Protein AF-A0A2E7RIX3-F1 (afdb_monomer)

Structure (mmCIF, N/CA/C/O backbone):
data_AF-A0A2E7RIX3-F1
#
_entry.id   AF-A0A2E7RIX3-F1
#
loop_
_atom_site.group_PDB
_atom_site.id
_atom_site.type_symbol
_atom_site.label_atom_id
_atom_site.label_alt_id
_atom_site.label_comp_id
_atom_site.label_asym_id
_atom_site.label_entity_id
_atom_site.label_seq_id
_atom_site.pdbx_PDB_ins_code
_atom_site.Cartn_x
_atom_site.Cartn_y
_atom_site.Cartn_z
_atom_site.occupancy
_atom_site.B_iso_or_equiv
_atom_site.auth_seq_id
_atom_site.auth_comp_id
_atom_site.auth_asym_id
_atom_site.auth_atom_id
_atom_site.pdbx_PDB_model_num
ATOM 1 N N . ARG A 1 1 ? -13.024 19.257 30.600 1.00 36.69 1 ARG A N 1
ATOM 2 C CA . ARG A 1 1 ? -12.083 19.620 29.512 1.00 36.69 1 ARG A CA 1
ATOM 3 C C . ARG A 1 1 ? -11.165 18.428 29.279 1.00 36.69 1 ARG A C 1
ATOM 5 O O . ARG A 1 1 ? -10.179 18.314 29.986 1.00 36.69 1 ARG A O 1
ATOM 12 N N . ALA A 1 2 ? -11.543 17.516 28.388 1.00 40.50 2 ALA A N 1
ATOM 13 C CA . ALA A 1 2 ? -10.702 16.403 27.944 1.00 40.50 2 ALA A CA 1
ATOM 14 C C . ALA A 1 2 ? -11.318 15.820 26.663 1.00 40.50 2 ALA A C 1
ATOM 16 O O . ALA A 1 2 ? -12.012 14.814 26.702 1.00 40.50 2 ALA A O 1
ATOM 17 N N . THR A 1 3 ? -11.132 16.517 25.547 1.00 52.06 3 THR A N 1
ATOM 18 C CA . THR A 1 3 ? -11.417 16.019 24.196 1.00 52.06 3 THR A CA 1
ATOM 19 C C . THR A 1 3 ? -10.392 16.673 23.282 1.00 52.06 3 THR A C 1
ATOM 21 O O . THR A 1 3 ? -10.585 17.825 22.916 1.00 52.06 3 THR A O 1
ATOM 24 N N . ASP A 1 4 ? -9.265 16.004 23.050 1.00 40.88 4 ASP A N 1
ATOM 25 C CA . ASP A 1 4 ? -8.414 16.186 21.860 1.00 40.88 4 ASP A CA 1
ATOM 26 C C . ASP A 1 4 ? -7.140 15.346 22.012 1.00 40.88 4 ASP A C 1
ATOM 28 O O . ASP A 1 4 ? -6.139 15.804 22.561 1.00 40.88 4 ASP A O 1
ATOM 32 N N . SER A 1 5 ? -7.176 14.081 21.580 1.00 40.62 5 SER A N 1
ATOM 33 C CA . SER A 1 5 ? -5.952 13.304 21.294 1.00 40.62 5 SER A CA 1
ATOM 34 C C . SER A 1 5 ? -6.228 11.974 20.589 1.00 40.62 5 SER A C 1
ATOM 36 O O . SER A 1 5 ? -5.705 10.936 20.975 1.00 40.62 5 SER A O 1
ATOM 38 N N . THR A 1 6 ? -7.046 11.969 19.535 1.00 44.59 6 THR A N 1
ATOM 39 C CA . THR A 1 6 ? -7.161 10.785 18.654 1.00 44.59 6 THR A CA 1
ATOM 40 C C . THR A 1 6 ? -7.052 11.102 17.162 1.00 44.59 6 THR A C 1
ATOM 42 O O . THR A 1 6 ? -7.210 10.212 16.338 1.00 44.59 6 THR A O 1
ATOM 45 N N . ARG A 1 7 ? -6.705 12.337 16.777 1.00 41.75 7 ARG A N 1
ATOM 46 C CA . ARG A 1 7 ? -6.741 12.787 15.374 1.00 41.75 7 ARG A CA 1
ATOM 47 C C . ARG A 1 7 ? -5.359 13.049 14.756 1.00 41.75 7 ARG A C 1
ATOM 49 O O . ARG A 1 7 ? -5.153 14.102 14.174 1.00 41.75 7 ARG A O 1
ATOM 56 N N . SER A 1 8 ? -4.399 12.135 14.922 1.00 41.16 8 SER A N 1
ATOM 57 C CA . SER A 1 8 ? -3.036 12.331 14.374 1.00 41.16 8 SER A CA 1
ATOM 58 C C . SER A 1 8 ? -2.376 11.075 13.778 1.00 41.16 8 SER A C 1
ATOM 60 O O . SER A 1 8 ? -1.229 11.124 13.354 1.00 41.16 8 SER A O 1
ATOM 62 N N . ALA A 1 9 ? -3.062 9.926 13.736 1.00 44.31 9 ALA A N 1
ATOM 63 C CA . ALA A 1 9 ? -2.460 8.673 13.252 1.00 44.31 9 ALA A CA 1
ATOM 64 C C . ALA A 1 9 ? -2.877 8.264 11.825 1.00 44.31 9 ALA A C 1
ATOM 66 O O . ALA A 1 9 ? -2.259 7.357 11.265 1.00 44.31 9 ALA A O 1
ATOM 67 N N . ASP A 1 10 ? -3.883 8.917 11.234 1.00 44.41 10 ASP A N 1
ATOM 68 C CA . ASP A 1 10 ? -4.381 8.575 9.890 1.00 44.41 10 ASP A CA 1
ATOM 69 C C . ASP A 1 10 ? -3.715 9.373 8.761 1.00 44.41 10 ASP A C 1
ATOM 71 O O . ASP A 1 10 ? -3.563 8.853 7.657 1.00 44.41 10 ASP A O 1
ATOM 75 N N . ASP A 1 11 ? -3.192 10.571 9.035 1.00 44.94 11 ASP A N 1
ATOM 76 C CA . ASP A 1 11 ? -2.588 11.416 7.991 1.00 44.94 11 ASP A CA 1
ATOM 77 C C . ASP A 1 11 ? -1.213 10.908 7.511 1.00 44.94 11 ASP A C 1
ATOM 79 O O . ASP A 1 11 ? -0.750 11.274 6.435 1.00 44.94 11 ASP A O 1
ATOM 83 N N . SER A 1 12 ? -0.551 10.022 8.265 1.00 47.50 12 SER A N 1
ATOM 84 C CA . SER A 1 12 ? 0.775 9.495 7.897 1.00 47.50 12 SER A CA 1
ATOM 85 C C . SER A 1 12 ? 0.733 8.229 7.034 1.00 47.50 12 SER A C 1
ATOM 87 O O . SER A 1 12 ? 1.760 7.842 6.481 1.00 47.50 12 SER A O 1
ATOM 89 N N . ARG A 1 13 ? -0.420 7.553 6.922 1.00 48.97 13 ARG A N 1
ATOM 90 C CA . ARG A 1 13 ? -0.533 6.256 6.221 1.00 48.97 13 ARG A CA 1
ATOM 91 C C . ARG A 1 13 ? -0.992 6.386 4.776 1.00 48.97 13 ARG A C 1
ATOM 93 O O . ARG A 1 13 ? -0.444 5.704 3.921 1.00 48.97 13 ARG A O 1
ATOM 100 N N . GLY A 1 14 ? -1.856 7.360 4.484 1.00 50.59 14 GLY A N 1
ATOM 101 C CA . GLY A 1 14 ? -2.157 7.750 3.103 1.00 50.59 14 GLY A CA 1
ATOM 102 C C . GLY A 1 14 ? -0.924 8.237 2.325 1.00 50.59 14 GLY A C 1
ATOM 103 O O . GLY A 1 14 ? -0.926 8.157 1.104 1.00 50.59 14 GLY A O 1
ATOM 104 N N . SER A 1 15 ? 0.137 8.671 3.025 1.00 59.09 15 SER A N 1
ATOM 105 C CA . SER A 1 15 ? 1.376 9.217 2.446 1.00 59.09 15 SER A CA 1
ATOM 106 C C . SER A 1 15 ? 2.227 8.169 1.722 1.00 59.09 15 SER A C 1
ATOM 108 O O . SER A 1 15 ? 2.760 8.443 0.651 1.00 59.09 15 SER A O 1
ATOM 110 N N . THR A 1 16 ? 2.341 6.947 2.251 1.00 67.12 16 THR A N 1
ATOM 111 C CA . THR A 1 16 ? 3.341 5.976 1.765 1.00 67.12 16 THR A CA 1
ATOM 112 C C . THR A 1 16 ? 2.942 5.310 0.450 1.00 67.12 16 THR A C 1
ATOM 114 O O . THR A 1 16 ? 3.789 5.124 -0.421 1.00 67.12 16 THR A O 1
ATOM 117 N N . ALA A 1 17 ? 1.656 4.999 0.255 1.00 67.94 17 ALA A N 1
ATOM 118 C CA . ALA A 1 17 ? 1.151 4.473 -1.015 1.00 67.94 17 ALA A CA 1
ATOM 119 C C . ALA A 1 17 ? 1.184 5.542 -2.123 1.00 67.94 17 ALA A C 1
ATOM 121 O O . ALA A 1 17 ? 1.551 5.250 -3.265 1.00 67.94 17 ALA A O 1
ATOM 122 N N . THR A 1 18 ? 0.869 6.799 -1.790 1.00 76.19 18 THR A N 1
ATOM 123 C CA . THR A 1 18 ? 0.994 7.919 -2.733 1.00 76.19 18 THR A CA 1
ATOM 124 C C . THR A 1 18 ? 2.448 8.229 -3.078 1.00 76.19 18 THR A C 1
ATOM 126 O O . THR A 1 18 ? 2.751 8.468 -4.244 1.00 76.19 18 THR A O 1
ATOM 129 N N . GLU A 1 19 ? 3.365 8.162 -2.109 1.00 78.19 19 GLU A N 1
ATOM 130 C CA . GLU A 1 19 ? 4.806 8.322 -2.338 1.00 78.19 19 GLU A CA 1
ATOM 131 C C . GLU A 1 19 ? 5.365 7.197 -3.213 1.00 78.19 19 GLU A C 1
ATOM 133 O O . GLU A 1 19 ? 6.103 7.463 -4.160 1.00 78.19 19 GLU A O 1
ATOM 138 N N . ALA A 1 20 ? 4.971 5.946 -2.957 1.00 75.81 20 ALA A N 1
ATOM 139 C CA . ALA A 1 20 ? 5.383 4.803 -3.764 1.00 75.81 20 ALA A CA 1
ATOM 140 C C . ALA A 1 20 ? 4.884 4.908 -5.215 1.00 75.81 20 ALA A C 1
ATOM 142 O O . ALA A 1 20 ? 5.640 4.641 -6.152 1.00 75.81 20 ALA A O 1
ATOM 143 N N . THR A 1 21 ? 3.648 5.377 -5.405 1.00 77.69 21 THR A N 1
ATOM 144 C CA . THR A 1 21 ? 3.077 5.641 -6.733 1.00 77.69 21 THR A CA 1
ATOM 145 C C . THR A 1 21 ? 3.829 6.766 -7.450 1.00 77.69 21 THR A C 1
ATOM 147 O O . THR A 1 21 ? 4.158 6.637 -8.629 1.00 77.69 21 THR A O 1
ATOM 150 N N . LEU A 1 22 ? 4.156 7.849 -6.737 1.00 85.69 22 LEU A N 1
ATOM 151 C CA . LEU A 1 22 ? 4.924 8.969 -7.283 1.00 85.69 22 LEU A CA 1
ATOM 152 C C . LEU A 1 22 ? 6.327 8.525 -7.726 1.00 85.69 22 LEU A C 1
ATOM 154 O O . LEU A 1 22 ? 6.760 8.844 -8.835 1.00 85.69 22 LEU A O 1
ATOM 158 N N . LEU A 1 23 ? 7.022 7.739 -6.904 1.00 80.81 23 LEU A N 1
ATOM 159 C CA . LEU A 1 23 ? 8.331 7.182 -7.250 1.00 80.81 23 LEU A CA 1
ATOM 160 C C . LEU A 1 23 ? 8.244 6.250 -8.467 1.00 80.81 23 LEU A C 1
ATOM 162 O O . LEU A 1 23 ? 9.063 6.360 -9.379 1.00 80.81 23 LEU A O 1
ATOM 166 N N . ALA A 1 24 ? 7.220 5.394 -8.549 1.00 78.06 24 ALA A N 1
ATOM 167 C CA . ALA A 1 24 ? 6.998 4.545 -9.720 1.00 78.06 24 ALA A CA 1
ATOM 168 C C . ALA A 1 24 ? 6.801 5.371 -11.006 1.00 78.06 24 ALA A C 1
ATOM 170 O O . ALA A 1 24 ? 7.384 5.046 -12.043 1.00 78.06 24 ALA A O 1
ATOM 171 N N . THR A 1 25 ? 6.047 6.477 -10.944 1.00 83.94 25 THR A N 1
ATOM 172 C CA . THR A 1 25 ? 5.903 7.387 -12.094 1.00 83.94 25 THR A CA 1
ATOM 173 C C . THR A 1 25 ? 7.221 8.050 -12.489 1.00 83.94 25 THR A C 1
ATOM 175 O O . THR A 1 25 ? 7.544 8.081 -13.673 1.00 83.94 25 THR A O 1
ATOM 178 N N . GLN A 1 26 ? 8.041 8.478 -11.525 1.00 85.31 26 GLN A N 1
ATOM 179 C CA . GLN A 1 26 ? 9.358 9.060 -11.809 1.00 85.31 26 GLN A CA 1
ATOM 180 C C . GLN A 1 26 ? 10.298 8.066 -12.503 1.00 85.31 26 GLN A C 1
ATOM 182 O O . GLN A 1 26 ? 10.979 8.435 -13.461 1.00 85.31 26 GLN A O 1
ATOM 187 N N . HIS A 1 27 ? 10.308 6.802 -12.070 1.00 80.88 27 HIS A N 1
ATOM 188 C CA . HIS A 1 27 ? 11.097 5.749 -12.714 1.00 80.88 27 HIS A CA 1
ATOM 189 C C . HIS A 1 27 ? 10.619 5.459 -14.149 1.00 80.88 27 HIS A C 1
ATOM 191 O O . HIS A 1 27 ? 11.440 5.267 -15.049 1.00 80.88 27 HIS A O 1
ATOM 197 N N . ARG A 1 28 ? 9.303 5.491 -14.407 1.00 79.38 28 ARG A N 1
ATOM 198 C CA . ARG A 1 28 ? 8.754 5.359 -15.770 1.00 79.38 28 ARG A CA 1
ATOM 199 C C . ARG A 1 28 ? 9.134 6.537 -16.666 1.00 79.38 28 ARG A C 1
ATOM 201 O O . ARG A 1 28 ? 9.553 6.316 -17.800 1.00 79.38 28 ARG A O 1
ATOM 208 N N . ASP A 1 29 ? 9.054 7.762 -16.157 1.00 86.06 29 ASP A N 1
ATOM 209 C CA . ASP A 1 29 ? 9.453 8.963 -16.899 1.00 86.06 29 ASP A CA 1
ATOM 210 C C . ASP A 1 29 ? 10.957 8.959 -17.211 1.00 86.06 29 ASP A C 1
ATOM 212 O O . ASP A 1 29 ? 11.381 9.347 -18.303 1.00 86.06 29 ASP A O 1
ATOM 216 N N . ALA A 1 30 ? 11.781 8.485 -16.272 1.00 81.69 30 ALA A N 1
ATOM 217 C CA . ALA A 1 30 ? 13.208 8.284 -16.497 1.00 81.69 30 ALA A CA 1
ATOM 218 C C . ALA A 1 30 ? 13.457 7.243 -17.601 1.00 81.69 30 ALA A C 1
ATOM 220 O O . ALA A 1 30 ? 14.225 7.507 -18.528 1.00 81.69 30 ALA A O 1
ATOM 221 N N . ALA A 1 31 ? 12.764 6.101 -17.564 1.00 80.56 31 ALA A N 1
ATOM 222 C CA . ALA A 1 31 ? 12.859 5.079 -18.603 1.00 80.56 31 ALA A CA 1
ATOM 223 C C . ALA A 1 31 ? 12.411 5.597 -19.985 1.00 80.56 31 ALA A C 1
ATOM 225 O O . ALA A 1 31 ? 13.058 5.288 -20.988 1.00 80.56 31 ALA A O 1
ATOM 226 N N . ALA A 1 32 ? 11.368 6.432 -20.047 1.00 85.81 32 ALA A N 1
ATOM 227 C CA . ALA A 1 32 ? 10.902 7.058 -21.285 1.00 85.81 32 ALA A CA 1
ATOM 228 C C . ALA A 1 32 ? 11.966 7.985 -21.900 1.00 85.81 32 ALA A C 1
ATOM 230 O O . ALA A 1 32 ? 12.274 7.871 -23.086 1.00 85.81 32 ALA A O 1
ATOM 231 N N . LYS A 1 33 ? 12.620 8.823 -21.085 1.00 87.38 33 LYS A N 1
ATOM 232 C CA . LYS A 1 33 ? 13.744 9.667 -21.538 1.00 87.38 33 LYS A CA 1
ATOM 233 C C . LYS A 1 33 ? 14.922 8.841 -22.053 1.00 87.38 33 LYS A C 1
ATOM 235 O O . LYS A 1 33 ? 15.585 9.226 -23.016 1.00 87.38 33 LYS A O 1
ATOM 240 N N . VAL A 1 34 ? 15.196 7.694 -21.428 1.00 85.81 34 VAL A N 1
ATOM 241 C CA . VAL A 1 34 ? 16.235 6.779 -21.917 1.00 85.81 34 VAL A CA 1
ATOM 242 C C . VAL A 1 34 ? 15.829 6.153 -23.257 1.00 85.81 34 VAL A C 1
ATOM 244 O O . VAL A 1 34 ? 16.678 6.036 -24.139 1.00 85.81 34 VAL A O 1
ATOM 247 N N . ALA A 1 35 ? 14.553 5.815 -23.459 1.00 84.06 35 ALA A N 1
ATOM 248 C CA . ALA A 1 35 ? 14.048 5.306 -24.737 1.00 84.06 35 ALA A CA 1
ATOM 249 C C . ALA A 1 35 ? 14.171 6.340 -25.874 1.00 84.06 35 ALA A C 1
ATOM 251 O O . ALA A 1 35 ? 14.632 6.000 -26.967 1.00 84.06 35 ALA A O 1
ATOM 252 N N . GLU A 1 36 ? 13.858 7.612 -25.610 1.00 89.69 36 GLU A N 1
ATOM 253 C CA . GLU A 1 36 ? 14.103 8.709 -26.560 1.00 89.69 36 GLU A CA 1
ATOM 254 C C . GLU A 1 36 ? 15.593 8.822 -26.909 1.00 89.69 36 GLU A C 1
ATOM 256 O O . GLU A 1 36 ? 15.967 8.929 -28.078 1.00 89.69 36 GLU A O 1
ATOM 261 N N . ARG A 1 37 ? 16.474 8.726 -25.903 1.00 90.44 37 ARG A N 1
ATOM 262 C CA . ARG A 1 37 ? 17.924 8.789 -26.116 1.00 90.44 37 ARG A CA 1
ATOM 263 C C . ARG A 1 37 ? 18.459 7.603 -26.920 1.00 90.44 37 ARG A C 1
ATOM 265 O O . ARG A 1 37 ? 19.380 7.791 -27.710 1.00 90.44 37 ARG A O 1
ATOM 272 N N . ILE A 1 38 ? 17.900 6.409 -26.727 1.00 88.06 38 ILE A N 1
ATOM 273 C CA . ILE A 1 38 ? 18.228 5.218 -27.520 1.00 88.06 38 ILE A CA 1
ATOM 274 C C . ILE A 1 38 ? 17.818 5.420 -28.979 1.00 88.06 38 ILE A C 1
ATOM 276 O O . ILE A 1 38 ? 18.619 5.134 -29.861 1.00 88.06 38 ILE A O 1
ATOM 280 N N . THR A 1 39 ? 16.624 5.963 -29.222 1.00 90.25 39 THR A N 1
ATOM 281 C CA . THR A 1 39 ? 16.141 6.264 -30.580 1.00 90.25 39 THR A CA 1
ATOM 282 C C . THR A 1 39 ? 17.082 7.247 -31.277 1.00 90.25 39 THR A C 1
ATOM 284 O O . THR A 1 39 ? 17.559 6.980 -32.372 1.00 90.25 39 THR A O 1
ATOM 287 N N . TRP A 1 40 ? 17.482 8.316 -30.582 1.00 93.50 40 TRP A N 1
ATOM 288 C CA . TRP A 1 40 ? 18.472 9.258 -31.107 1.00 93.50 40 TRP A CA 1
ATOM 289 C C . TRP A 1 40 ? 19.829 8.602 -31.414 1.00 93.50 40 TRP A C 1
ATOM 291 O O . TRP A 1 40 ? 20.485 8.964 -32.388 1.00 93.50 40 TRP A O 1
ATOM 301 N N . LEU A 1 41 ? 20.289 7.656 -30.585 1.00 89.56 41 LEU A N 1
ATOM 302 C CA . LEU A 1 41 ? 21.532 6.924 -30.852 1.00 89.56 41 LEU A CA 1
ATOM 303 C C . LEU A 1 41 ? 21.416 6.034 -32.091 1.00 89.56 41 LEU A C 1
ATOM 305 O O . LEU A 1 41 ? 22.397 5.922 -32.825 1.00 89.56 41 LEU A O 1
ATOM 309 N N . ASP A 1 42 ? 20.248 5.441 -32.329 1.00 89.88 42 ASP A N 1
ATOM 310 C CA . ASP A 1 42 ? 19.982 4.655 -33.534 1.00 89.88 42 ASP A CA 1
ATOM 311 C C . ASP A 1 42 ? 20.048 5.522 -34.792 1.00 89.88 42 ASP A C 1
ATOM 313 O O . ASP A 1 42 ? 20.788 5.170 -35.712 1.00 89.88 42 ASP A O 1
ATOM 317 N N . ASP A 1 43 ? 19.450 6.716 -34.769 1.00 93.38 43 ASP A N 1
ATOM 318 C CA . ASP A 1 43 ? 19.556 7.685 -35.869 1.00 93.38 43 ASP A CA 1
ATOM 319 C C . ASP A 1 43 ? 21.023 8.077 -36.146 1.00 93.38 43 ASP A C 1
ATOM 321 O O . ASP A 1 43 ? 21.455 8.232 -37.291 1.00 93.38 43 ASP A O 1
ATOM 325 N N . GLN A 1 44 ? 21.839 8.234 -35.093 1.00 91.19 44 GLN A N 1
ATOM 326 C CA . GLN A 1 44 ? 23.267 8.544 -35.244 1.00 91.19 44 GLN A CA 1
ATOM 327 C C . GLN A 1 44 ? 24.071 7.381 -35.837 1.00 91.19 44 GLN A C 1
ATOM 329 O O . GLN A 1 44 ? 25.024 7.623 -36.585 1.00 91.19 44 GLN A O 1
ATOM 334 N N . VAL A 1 45 ? 23.736 6.136 -35.486 1.00 91.94 45 VAL A N 1
ATOM 335 C CA . VAL A 1 45 ? 24.370 4.942 -36.064 1.00 91.94 45 VAL A CA 1
ATOM 336 C C . VAL A 1 45 ? 23.990 4.809 -37.534 1.00 91.94 45 VAL A C 1
ATOM 338 O O . VAL A 1 45 ? 24.885 4.589 -38.349 1.00 91.94 45 VAL A O 1
ATOM 341 N N . GLU A 1 46 ? 22.718 5.013 -37.878 1.00 92.69 46 GLU A N 1
ATOM 342 C CA . GLU A 1 46 ? 22.231 5.015 -39.261 1.00 92.69 46 GLU A CA 1
ATOM 343 C C . GLU A 1 46 ? 22.955 6.076 -40.095 1.00 92.69 46 GLU A C 1
ATOM 345 O O . GLU A 1 46 ? 23.571 5.747 -41.106 1.00 92.69 46 GLU A O 1
ATOM 350 N N . THR A 1 47 ? 23.045 7.310 -39.586 1.00 93.25 47 THR A N 1
ATOM 351 C CA . THR A 1 47 ? 23.807 8.386 -40.240 1.00 93.25 47 THR A CA 1
ATOM 352 C C . THR A 1 47 ? 25.266 7.972 -40.479 1.00 93.25 47 THR A C 1
ATOM 354 O O . THR A 1 47 ? 25.821 8.192 -41.552 1.00 93.25 47 THR A O 1
ATOM 357 N N . CYS A 1 48 ? 25.933 7.363 -39.489 1.00 91.00 48 CYS A N 1
ATOM 358 C CA . CYS A 1 48 ? 27.315 6.901 -39.665 1.00 91.00 48 CYS A CA 1
ATOM 359 C C . CYS A 1 48 ? 27.424 5.796 -40.729 1.00 91.00 48 CYS A C 1
ATOM 361 O O . CYS A 1 48 ? 28.395 5.791 -41.483 1.00 91.00 48 CYS A O 1
ATOM 363 N N . GLN A 1 49 ? 26.445 4.892 -40.798 1.00 93.56 49 GLN A N 1
ATOM 364 C CA . GLN A 1 49 ? 26.393 3.808 -41.777 1.00 93.56 49 GLN A CA 1
ATOM 365 C C . GLN A 1 49 ? 26.197 4.335 -43.206 1.00 93.56 49 GLN A C 1
ATOM 367 O O . GLN A 1 49 ? 26.839 3.835 -44.132 1.00 93.56 49 GLN A O 1
ATOM 372 N N . GLU A 1 50 ? 25.378 5.371 -43.391 1.00 94.75 50 GLU A N 1
ATOM 373 C CA . GLU A 1 50 ? 25.226 6.061 -44.678 1.00 94.75 50 GLU A CA 1
ATOM 374 C C . GLU A 1 50 ? 26.565 6.641 -45.157 1.00 94.75 50 GLU A C 1
ATOM 376 O O . GLU A 1 50 ? 26.961 6.432 -46.304 1.00 94.75 50 GLU A O 1
ATOM 381 N N . TRP A 1 51 ? 27.318 7.298 -44.266 1.00 94.25 51 TRP A N 1
ATOM 382 C CA . TRP A 1 51 ? 28.645 7.833 -44.596 1.00 94.25 51 TRP A CA 1
ATOM 383 C C . TRP A 1 51 ? 29.675 6.747 -44.911 1.00 94.25 51 TRP A C 1
ATOM 385 O O . TRP A 1 51 ? 30.495 6.936 -45.810 1.00 94.25 51 TRP A O 1
ATOM 395 N N . VAL A 1 52 ? 29.648 5.622 -44.189 1.00 93.88 52 VAL A N 1
ATOM 396 C CA . VAL A 1 52 ? 30.503 4.463 -44.497 1.00 93.88 52 VAL A CA 1
ATOM 397 C C . VAL A 1 52 ? 30.195 3.956 -45.902 1.00 93.88 52 VAL A C 1
ATOM 399 O O . VAL A 1 52 ? 31.112 3.846 -46.711 1.00 93.88 52 VAL A O 1
ATOM 402 N N . THR A 1 53 ? 28.915 3.747 -46.213 1.00 93.81 53 THR A N 1
ATOM 403 C CA . THR A 1 53 ? 28.458 3.256 -47.523 1.00 93.81 53 THR A CA 1
ATOM 404 C C . THR A 1 53 ? 28.894 4.201 -48.645 1.00 93.81 53 THR A C 1
ATOM 406 O O . THR A 1 53 ? 29.507 3.764 -49.614 1.00 93.81 53 THR A O 1
ATOM 409 N N . LEU A 1 54 ? 28.700 5.513 -48.469 1.00 93.88 54 LEU A N 1
ATOM 410 C CA . LEU A 1 54 ? 29.125 6.533 -49.432 1.00 93.88 54 LEU A CA 1
ATOM 411 C C . LEU A 1 54 ? 30.643 6.508 -49.683 1.00 93.88 54 LEU A C 1
ATOM 413 O O . LEU A 1 54 ? 31.103 6.662 -50.816 1.00 93.88 54 LEU A O 1
ATOM 417 N N . TYR A 1 55 ? 31.448 6.365 -48.627 1.00 91.75 55 TYR A N 1
ATOM 418 C CA . TYR A 1 55 ? 32.902 6.303 -48.767 1.00 91.75 55 TYR A CA 1
ATOM 419 C C . TYR A 1 55 ? 33.360 5.004 -49.427 1.00 91.75 55 TYR A C 1
ATOM 421 O O . TYR A 1 55 ? 34.274 5.042 -50.249 1.00 91.75 55 TYR A O 1
ATOM 429 N N . GLU A 1 56 ? 32.725 3.875 -49.121 1.00 91.50 56 GLU A N 1
ATOM 430 C CA . GLU A 1 56 ? 33.014 2.596 -49.771 1.00 91.50 56 GLU A CA 1
ATOM 431 C C . GLU A 1 56 ? 32.648 2.614 -51.261 1.00 91.50 56 GLU A C 1
ATOM 433 O O . GLU A 1 56 ? 33.460 2.188 -52.085 1.00 91.50 56 GLU A O 1
ATOM 438 N N . GLU A 1 57 ? 31.499 3.191 -51.627 1.00 93.19 57 GLU A N 1
ATOM 439 C CA . GLU A 1 57 ? 31.101 3.405 -53.024 1.00 93.19 57 GLU A CA 1
ATOM 440 C C . GLU A 1 57 ? 32.128 4.265 -53.771 1.00 93.19 57 GLU A C 1
ATOM 442 O O . GLU A 1 57 ? 32.616 3.867 -54.828 1.00 93.19 57 GLU A O 1
ATOM 447 N N . ARG A 1 58 ? 32.566 5.390 -53.186 1.00 90.81 58 ARG A N 1
ATOM 448 C CA . ARG A 1 58 ? 33.579 6.258 -53.814 1.00 90.81 58 ARG A CA 1
ATOM 449 C C . ARG A 1 58 ? 34.938 5.588 -53.994 1.00 90.81 58 ARG A C 1
ATOM 451 O O . ARG A 1 58 ? 35.613 5.844 -54.988 1.00 90.81 58 ARG A O 1
ATOM 458 N N . ILE A 1 59 ? 35.358 4.746 -53.050 1.00 91.19 59 ILE A N 1
ATOM 459 C CA . ILE A 1 59 ? 36.592 3.954 -53.181 1.00 91.19 59 ILE A CA 1
ATOM 460 C C . ILE A 1 59 ? 36.437 2.893 -54.276 1.00 91.19 59 ILE A C 1
ATOM 462 O O . ILE A 1 59 ? 37.405 2.593 -54.976 1.00 91.19 59 ILE A O 1
ATOM 466 N N . SER A 1 60 ? 35.242 2.314 -54.420 1.00 91.38 60 SER A N 1
ATOM 467 C CA . SER A 1 60 ? 34.945 1.360 -55.489 1.00 91.38 60 SER A CA 1
ATOM 468 C C . SER A 1 60 ? 34.954 2.015 -56.876 1.00 91.38 60 SER A C 1
ATOM 470 O O . SER A 1 60 ? 35.351 1.365 -57.842 1.00 91.38 60 SER A O 1
ATOM 472 N N . GLU A 1 61 ? 34.522 3.274 -56.983 1.00 92.69 61 GLU A N 1
ATOM 473 C CA . GLU A 1 61 ? 34.540 4.061 -58.225 1.00 92.69 61 GLU A CA 1
ATOM 474 C C . GLU A 1 61 ? 35.950 4.559 -58.596 1.00 92.69 61 GLU A C 1
ATOM 476 O O . GLU A 1 61 ? 36.335 4.485 -59.764 1.00 92.69 61 GLU A O 1
ATOM 481 N N . ASP A 1 62 ? 36.741 5.026 -57.621 1.00 91.69 62 ASP A N 1
ATOM 482 C CA . ASP A 1 62 ? 38.142 5.431 -57.808 1.00 91.69 62 ASP A CA 1
ATOM 483 C C . ASP A 1 62 ? 39.053 4.851 -56.705 1.00 91.69 62 ASP A C 1
ATOM 485 O O . ASP A 1 62 ? 39.163 5.416 -55.609 1.00 91.69 62 ASP A O 1
ATOM 489 N N . PRO A 1 63 ? 39.790 3.759 -56.990 1.00 88.31 63 PRO A N 1
ATOM 490 C CA . PRO A 1 63 ? 40.681 3.125 -56.020 1.00 88.31 63 PRO A CA 1
ATOM 491 C C . PRO A 1 63 ? 41.789 4.037 -55.468 1.00 88.31 63 PRO A C 1
ATOM 493 O O . PRO A 1 63 ? 42.305 3.768 -54.380 1.00 88.31 63 PRO A O 1
ATOM 496 N N . ASN A 1 64 ? 42.154 5.123 -56.163 1.00 89.62 64 ASN A N 1
ATOM 497 C CA . ASN A 1 64 ? 43.164 6.067 -55.671 1.00 89.62 64 ASN A CA 1
ATOM 498 C C . ASN A 1 64 ? 42.656 6.900 -54.484 1.00 89.62 64 ASN A C 1
ATOM 500 O O . ASN A 1 64 ? 43.454 7.386 -53.681 1.00 89.62 64 ASN A O 1
ATOM 504 N N . MET A 1 65 ? 41.335 7.010 -54.316 1.00 87.44 65 MET A N 1
ATOM 505 C CA . MET A 1 65 ? 40.707 7.689 -53.181 1.00 87.44 65 MET A CA 1
ATOM 506 C C . MET A 1 65 ? 40.812 6.899 -51.869 1.00 87.44 65 MET A C 1
ATOM 508 O O . MET A 1 65 ? 40.549 7.445 -50.795 1.00 87.44 65 MET A O 1
ATOM 512 N N . ARG A 1 66 ? 41.236 5.628 -51.916 1.00 86.81 66 ARG A N 1
ATOM 513 C CA . ARG A 1 66 ? 41.349 4.761 -50.735 1.00 86.81 66 ARG A CA 1
ATOM 514 C C . ARG A 1 66 ? 42.209 5.376 -49.634 1.00 86.81 66 ARG A C 1
ATOM 516 O O . ARG A 1 66 ? 41.795 5.372 -48.481 1.00 86.81 66 ARG A O 1
ATOM 523 N N . LEU A 1 67 ? 43.350 5.968 -49.991 1.00 87.38 67 LEU A N 1
ATOM 524 C CA . LEU A 1 67 ? 44.259 6.592 -49.023 1.00 87.38 67 LEU A CA 1
ATOM 525 C C . LEU A 1 67 ? 43.633 7.827 -48.347 1.00 87.38 67 LEU A C 1
ATOM 527 O O . LEU A 1 67 ? 43.916 8.114 -47.186 1.00 87.38 67 LEU A O 1
ATOM 531 N N . ALA A 1 68 ? 42.762 8.549 -49.061 1.00 88.06 68 ALA A N 1
ATOM 532 C CA . ALA A 1 68 ? 42.075 9.730 -48.543 1.00 88.06 68 ALA A CA 1
ATOM 533 C C . ALA A 1 68 ? 40.926 9.367 -47.584 1.00 88.06 68 ALA A C 1
ATOM 535 O O . ALA A 1 68 ? 40.686 10.084 -46.612 1.00 88.06 68 ALA A O 1
ATOM 536 N N . TYR A 1 69 ? 40.240 8.244 -47.825 1.00 90.25 69 TYR A N 1
ATOM 537 C CA . TYR A 1 69 ? 39.066 7.825 -47.051 1.00 90.25 69 TYR A CA 1
ATOM 538 C C . TYR A 1 69 ? 39.342 6.767 -45.974 1.00 90.25 69 TYR A C 1
ATOM 540 O O . TYR A 1 69 ? 38.505 6.585 -45.093 1.00 90.25 69 TYR A O 1
ATOM 548 N N . GLU A 1 70 ? 40.514 6.129 -45.960 1.00 87.69 70 GLU A N 1
ATOM 549 C CA . GLU A 1 70 ? 40.881 5.116 -44.957 1.00 87.69 70 GLU A CA 1
ATOM 550 C C . GLU A 1 70 ? 40.815 5.652 -43.516 1.00 87.69 70 GLU A C 1
ATOM 552 O O . GLU A 1 70 ? 40.243 5.016 -42.627 1.00 87.69 70 GLU A O 1
ATOM 557 N N . THR A 1 71 ? 41.334 6.862 -43.283 1.00 89.44 71 THR A N 1
ATOM 558 C CA . THR A 1 71 ? 41.310 7.490 -41.950 1.00 89.44 71 THR A CA 1
ATOM 559 C C . THR A 1 71 ? 39.886 7.905 -41.526 1.00 89.44 71 THR A C 1
ATOM 561 O O . THR A 1 71 ? 39.477 7.554 -40.413 1.00 89.44 71 THR A O 1
ATOM 564 N N . PRO A 1 72 ? 39.083 8.584 -42.376 1.00 91.25 72 PRO A N 1
ATOM 565 C CA . PRO A 1 72 ? 37.661 8.832 -42.111 1.00 91.25 72 PRO A CA 1
ATOM 566 C C . PRO A 1 72 ? 36.822 7.569 -41.854 1.00 91.25 72 PRO A C 1
ATOM 568 O O . PRO A 1 72 ? 36.034 7.553 -40.908 1.00 91.25 72 PRO A O 1
ATOM 571 N N . LEU A 1 73 ? 37.009 6.498 -42.635 1.00 91.19 73 LEU A N 1
ATOM 572 C CA . LEU A 1 73 ? 36.307 5.219 -42.456 1.00 91.19 73 LEU A CA 1
ATOM 573 C C . LEU A 1 73 ? 36.651 4.565 -41.116 1.00 91.19 73 LEU A C 1
ATOM 575 O O . LEU A 1 73 ? 35.762 4.143 -40.374 1.00 91.19 73 LEU A O 1
ATOM 579 N N . ALA A 1 74 ? 37.935 4.531 -40.751 1.00 91.12 74 ALA A N 1
ATOM 580 C CA . ALA A 1 74 ? 38.362 4.020 -39.451 1.00 91.12 74 ALA A CA 1
ATOM 581 C C . ALA A 1 74 ? 37.754 4.828 -38.288 1.00 91.12 74 ALA A C 1
ATOM 583 O O . ALA A 1 74 ? 37.350 4.251 -37.271 1.00 91.12 74 ALA A O 1
ATOM 584 N N . ALA A 1 75 ? 37.643 6.153 -38.439 1.00 92.06 75 ALA A N 1
ATOM 585 C CA . ALA A 1 75 ? 37.003 7.025 -37.458 1.00 92.06 75 ALA A CA 1
ATOM 586 C C . ALA A 1 75 ? 35.489 6.763 -37.336 1.00 92.06 75 ALA A C 1
ATOM 588 O O . ALA A 1 75 ? 34.984 6.687 -36.213 1.00 92.06 75 ALA A O 1
ATOM 589 N N . LEU A 1 76 ? 34.781 6.554 -38.452 1.00 92.94 76 LEU A N 1
ATOM 590 C CA . LEU A 1 76 ? 33.355 6.200 -38.468 1.00 92.94 76 LEU A CA 1
ATOM 591 C C . LEU A 1 76 ? 33.097 4.840 -37.810 1.00 92.94 76 LEU A C 1
ATOM 593 O O . LEU A 1 76 ? 32.286 4.755 -36.889 1.00 92.94 76 LEU A O 1
ATOM 597 N N . HIS A 1 77 ? 33.858 3.801 -38.166 1.00 91.06 77 HIS A N 1
ATOM 598 C CA . HIS A 1 77 ? 33.752 2.482 -37.530 1.00 91.06 77 HIS A CA 1
ATOM 599 C C . HIS A 1 77 ? 34.072 2.510 -36.031 1.00 91.06 77 HIS A C 1
ATOM 601 O O . HIS A 1 77 ? 33.508 1.745 -35.242 1.00 91.06 77 HIS A O 1
ATOM 607 N N . LYS A 1 78 ? 35.002 3.372 -35.601 1.00 94.75 78 LYS A N 1
ATOM 608 C CA . LYS A 1 78 ? 35.271 3.590 -34.175 1.00 94.75 78 LYS A CA 1
ATOM 609 C C . LYS A 1 78 ? 34.086 4.280 -33.495 1.00 94.75 78 LYS A C 1
ATOM 611 O O . LYS A 1 78 ? 33.661 3.822 -32.439 1.00 94.75 78 LYS A O 1
ATOM 616 N N . ARG A 1 79 ? 33.531 5.328 -34.110 1.00 93.69 79 ARG A N 1
ATOM 617 C CA . ARG A 1 79 ? 32.373 6.070 -33.592 1.00 93.69 79 ARG A CA 1
ATOM 618 C C . ARG A 1 79 ? 31.136 5.182 -33.468 1.00 93.69 79 ARG A C 1
ATOM 620 O O . ARG A 1 79 ? 30.508 5.200 -32.418 1.00 93.69 79 ARG A O 1
ATOM 627 N N . MET A 1 80 ? 30.834 4.356 -34.468 1.00 93.00 80 MET A N 1
ATOM 628 C CA . MET A 1 80 ? 29.724 3.397 -34.408 1.00 93.00 80 MET A CA 1
ATOM 629 C C . MET A 1 80 ? 29.875 2.398 -33.259 1.00 93.00 80 MET A C 1
ATOM 631 O O . MET A 1 80 ? 28.909 2.130 -32.553 1.00 93.00 80 MET A O 1
ATOM 635 N N . ARG A 1 81 ? 31.090 1.883 -33.017 1.00 92.19 81 ARG A N 1
ATOM 636 C CA . ARG A 1 81 ? 31.351 1.003 -31.865 1.00 92.19 81 ARG A CA 1
ATOM 637 C C . ARG A 1 81 ? 31.121 1.711 -30.531 1.00 92.19 81 ARG A C 1
ATOM 639 O O . ARG A 1 81 ? 30.547 1.112 -29.628 1.00 92.19 81 ARG A O 1
ATOM 646 N N . THR A 1 82 ? 31.532 2.974 -30.408 1.00 93.31 82 THR A N 1
ATOM 647 C CA . THR A 1 82 ? 31.243 3.781 -29.213 1.00 93.31 82 THR A CA 1
ATOM 648 C C . THR A 1 82 ? 29.739 3.995 -29.037 1.00 93.31 82 THR A C 1
ATOM 650 O O . THR A 1 82 ? 29.223 3.718 -27.961 1.00 93.31 82 THR A O 1
ATOM 653 N N . LEU A 1 83 ? 29.020 4.384 -30.096 1.00 92.12 83 LEU A N 1
ATOM 654 C CA . LEU A 1 83 ? 27.565 4.576 -30.054 1.00 92.12 83 LEU A CA 1
ATOM 655 C C . LEU A 1 83 ? 26.820 3.286 -29.675 1.00 92.12 83 LEU A C 1
ATOM 657 O O . LEU A 1 83 ? 25.898 3.327 -28.864 1.00 92.12 83 LEU A O 1
ATOM 661 N N . ALA A 1 84 ? 27.249 2.135 -30.200 1.00 88.75 84 ALA A N 1
ATOM 662 C CA . ALA A 1 84 ? 26.689 0.834 -29.844 1.00 88.75 84 ALA A CA 1
ATOM 663 C C . ALA A 1 84 ? 26.925 0.487 -28.363 1.00 88.75 84 ALA A C 1
ATOM 665 O O . ALA A 1 84 ? 26.008 0.022 -27.685 1.00 88.75 84 ALA A O 1
ATOM 666 N N . SER A 1 85 ? 28.125 0.763 -27.839 1.00 91.88 85 SER A N 1
ATOM 667 C CA . SER A 1 85 ? 28.435 0.578 -26.416 1.00 91.88 85 SER A CA 1
ATOM 668 C C . SER A 1 85 ? 27.601 1.501 -25.521 1.00 91.88 85 SER A C 1
ATOM 670 O O . SER A 1 85 ? 27.113 1.067 -24.477 1.00 91.88 85 SER A O 1
ATOM 672 N N . ASP A 1 86 ? 27.421 2.762 -25.914 1.00 90.00 86 ASP A N 1
ATOM 673 C CA . ASP A 1 86 ? 26.609 3.729 -25.170 1.00 90.00 86 ASP A CA 1
ATOM 674 C C . ASP A 1 86 ? 25.131 3.319 -25.163 1.00 90.00 86 ASP A C 1
ATOM 676 O O . ASP A 1 86 ? 24.474 3.374 -24.120 1.00 90.00 86 ASP A O 1
ATOM 680 N N . LYS A 1 87 ? 24.624 2.820 -26.299 1.00 89.88 87 LYS A N 1
ATOM 681 C CA . LYS A 1 87 ? 23.276 2.250 -26.413 1.00 89.88 87 LYS A CA 1
ATOM 682 C C . LYS A 1 87 ? 23.093 1.064 -25.467 1.00 89.88 87 LYS A C 1
ATOM 684 O O . LYS A 1 87 ? 22.097 1.018 -24.748 1.00 89.88 87 LYS A O 1
ATOM 689 N N . GLU A 1 88 ? 24.040 0.127 -25.427 1.00 90.69 88 GLU A N 1
ATOM 690 C CA . GLU A 1 88 ? 23.960 -1.042 -24.542 1.00 90.69 88 GLU A CA 1
ATOM 691 C C . GLU A 1 88 ? 23.933 -0.633 -23.058 1.00 90.69 88 GLU A C 1
ATOM 693 O O . GLU A 1 88 ? 23.132 -1.151 -22.274 1.00 90.69 88 GLU A O 1
ATOM 698 N N . ASN A 1 89 ? 24.764 0.338 -22.667 1.00 90.25 89 ASN A N 1
ATOM 699 C CA . ASN A 1 89 ? 24.798 0.858 -21.300 1.00 90.25 89 ASN A CA 1
ATOM 700 C C . ASN A 1 89 ? 23.482 1.548 -20.911 1.00 90.25 89 ASN A C 1
ATOM 702 O O . ASN A 1 89 ? 22.949 1.304 -19.826 1.00 90.25 89 ASN A O 1
ATOM 706 N N . LEU A 1 90 ? 22.915 2.356 -21.809 1.00 87.06 90 LEU A N 1
ATOM 707 C CA . LEU A 1 90 ? 21.616 2.993 -21.595 1.00 87.06 90 LEU A CA 1
ATOM 708 C C . LEU A 1 90 ? 20.479 1.970 -21.516 1.00 87.06 90 LEU A C 1
ATOM 710 O O . LEU A 1 90 ? 19.618 2.088 -20.650 1.00 87.06 90 LEU A O 1
ATOM 714 N N . GLN A 1 91 ? 20.499 0.925 -22.345 1.00 87.56 91 GLN A N 1
ATOM 715 C CA . GLN A 1 91 ? 19.517 -0.160 -22.275 1.00 87.56 91 GLN A CA 1
ATOM 716 C C . GLN A 1 91 ? 19.577 -0.919 -20.944 1.00 87.56 91 GLN A C 1
ATOM 718 O O . GLN A 1 91 ? 18.532 -1.268 -20.395 1.00 87.56 91 GLN A O 1
ATOM 723 N N . LYS A 1 92 ? 20.778 -1.163 -20.401 1.00 88.19 92 LYS A N 1
ATOM 724 C CA . LYS A 1 92 ? 20.939 -1.759 -19.063 1.00 88.19 92 LYS A CA 1
ATOM 725 C C . LYS A 1 92 ? 20.350 -0.855 -17.980 1.00 88.19 92 LYS A C 1
ATOM 727 O O . LYS A 1 92 ? 19.584 -1.345 -17.153 1.00 88.19 92 LYS A O 1
ATOM 732 N N . SER A 1 93 ? 20.639 0.445 -18.039 1.00 83.25 93 SER A N 1
ATOM 733 C CA . SER A 1 93 ? 20.079 1.438 -17.115 1.00 83.25 93 SER A CA 1
ATOM 734 C C . SER A 1 93 ? 18.545 1.483 -17.187 1.00 83.25 93 SER A C 1
ATOM 736 O O . SER A 1 93 ? 17.872 1.325 -16.174 1.00 83.25 93 SER A O 1
ATOM 738 N N . ALA A 1 94 ? 17.964 1.549 -18.391 1.00 79.75 94 ALA A N 1
ATOM 739 C CA . ALA A 1 94 ? 16.510 1.541 -18.580 1.00 79.75 94 ALA A CA 1
ATOM 740 C C . ALA A 1 94 ? 15.837 0.285 -18.011 1.00 79.75 94 ALA A C 1
ATOM 742 O O . ALA A 1 94 ? 14.785 0.375 -17.384 1.00 79.75 94 ALA A O 1
ATOM 743 N N . ARG A 1 95 ? 16.437 -0.898 -18.201 1.00 82.94 95 ARG A N 1
ATOM 744 C CA . ARG A 1 95 ? 15.911 -2.148 -17.624 1.00 82.94 95 ARG A CA 1
ATOM 745 C C . ARG A 1 95 ? 15.903 -2.108 -16.099 1.00 82.94 95 ARG A C 1
ATOM 747 O O . ARG A 1 95 ? 14.962 -2.614 -15.495 1.00 82.94 95 ARG A O 1
ATOM 754 N N . GLN A 1 96 ? 16.926 -1.511 -15.492 1.00 84.69 96 GLN A N 1
ATOM 755 C CA . GLN A 1 96 ? 17.000 -1.342 -14.046 1.00 84.69 96 GLN A CA 1
ATOM 756 C C . GLN A 1 96 ? 15.927 -0.369 -13.538 1.00 84.69 96 GLN A C 1
ATOM 758 O O . GLN A 1 96 ? 15.249 -0.680 -12.564 1.00 84.69 96 GLN A O 1
ATOM 763 N N . GLU A 1 97 ? 15.715 0.756 -14.222 1.00 80.06 97 GLU A N 1
ATOM 764 C CA . GLU A 1 97 ? 14.656 1.720 -13.888 1.00 80.06 97 GLU A CA 1
ATOM 765 C C . GLU A 1 97 ? 13.253 1.098 -13.996 1.00 80.06 97 GLU A C 1
ATOM 767 O O . GLU A 1 97 ? 12.435 1.235 -13.087 1.00 80.06 97 GLU A O 1
ATOM 772 N N . ILE A 1 98 ? 12.987 0.327 -15.057 1.00 79.62 98 ILE A N 1
ATOM 773 C CA . ILE A 1 98 ? 11.711 -0.388 -15.235 1.00 79.62 98 ILE A CA 1
ATOM 774 C C . ILE A 1 98 ? 11.511 -1.443 -14.139 1.00 79.62 98 ILE A C 1
ATOM 776 O O . ILE A 1 98 ? 10.415 -1.564 -13.595 1.00 79.62 98 ILE A O 1
ATOM 780 N N . ALA A 1 99 ? 12.556 -2.198 -13.783 1.00 78.44 99 ALA A N 1
ATOM 781 C CA . ALA A 1 99 ? 12.479 -3.175 -12.698 1.00 78.44 99 ALA A CA 1
ATOM 782 C C . ALA A 1 99 ? 12.179 -2.506 -11.344 1.00 78.44 99 ALA A C 1
ATOM 784 O O . ALA A 1 99 ? 11.358 -3.014 -10.578 1.00 78.44 99 ALA A O 1
ATOM 785 N N . SER A 1 100 ? 12.788 -1.348 -11.073 1.00 79.75 100 SER A N 1
ATOM 786 C CA . SER A 1 100 ? 12.503 -0.541 -9.882 1.00 79.75 100 SER A CA 1
ATOM 787 C C . SER A 1 100 ? 11.054 -0.043 -9.866 1.00 79.75 100 SER A C 1
ATOM 789 O O . SER A 1 100 ? 10.383 -0.181 -8.845 1.00 79.75 100 SER A O 1
ATOM 791 N N . ALA A 1 101 ? 10.532 0.448 -10.997 1.00 77.31 101 ALA A N 1
ATOM 792 C CA . ALA A 1 101 ? 9.135 0.875 -11.114 1.00 77.31 101 ALA A CA 1
ATOM 793 C C . ALA A 1 101 ? 8.149 -0.270 -10.814 1.00 77.31 101 ALA A C 1
ATOM 795 O O . ALA A 1 101 ? 7.250 -0.115 -9.989 1.00 77.31 101 ALA A O 1
ATOM 796 N N . LEU A 1 102 ? 8.364 -1.446 -11.415 1.00 78.19 102 LEU A N 1
ATOM 797 C CA . LEU A 1 102 ? 7.527 -2.632 -11.192 1.00 78.19 102 LEU A CA 1
ATOM 798 C C . LEU A 1 102 ? 7.563 -3.108 -9.732 1.00 78.19 102 LEU A C 1
ATOM 800 O O . LEU A 1 102 ? 6.538 -3.508 -9.180 1.00 78.19 102 LEU A O 1
ATOM 804 N N . SER A 1 103 ? 8.733 -3.039 -9.092 1.00 83.56 103 SER A N 1
ATOM 805 C CA . SER A 1 103 ? 8.887 -3.353 -7.668 1.00 83.56 103 SER A CA 1
ATOM 806 C C . SER A 1 103 ? 8.054 -2.409 -6.788 1.00 83.56 103 SER A C 1
ATOM 808 O O . SER A 1 103 ? 7.323 -2.859 -5.904 1.00 83.56 103 SER A O 1
ATOM 810 N N . MET A 1 104 ? 8.094 -1.103 -7.074 1.00 79.81 104 MET A N 1
ATOM 811 C CA . MET A 1 104 ? 7.320 -0.093 -6.341 1.00 79.81 104 MET A CA 1
ATOM 812 C C . MET A 1 104 ? 5.806 -0.249 -6.540 1.00 79.81 104 MET A C 1
ATOM 814 O O . MET A 1 104 ? 5.037 -0.093 -5.590 1.00 79.81 104 MET A O 1
ATOM 818 N N . GLU A 1 105 ? 5.361 -0.617 -7.740 1.00 81.00 105 GLU A N 1
ATOM 819 C CA . GLU A 1 105 ? 3.949 -0.918 -8.017 1.00 81.00 105 GLU A CA 1
ATOM 820 C C . GLU A 1 105 ? 3.466 -2.149 -7.242 1.00 81.00 105 GLU A C 1
ATOM 822 O O . GLU A 1 105 ? 2.407 -2.112 -6.614 1.00 81.00 105 GLU A O 1
ATOM 827 N N . SER A 1 106 ? 4.274 -3.213 -7.201 1.00 83.62 106 SER A N 1
ATOM 828 C CA . SER A 1 106 ? 3.976 -4.407 -6.402 1.00 83.62 106 SER A CA 1
ATOM 829 C C . SER A 1 106 ? 3.890 -4.095 -4.904 1.00 83.62 106 SER A C 1
ATOM 831 O O . SER A 1 106 ? 3.023 -4.627 -4.204 1.00 83.62 106 SER A O 1
ATOM 833 N N . LEU A 1 107 ? 4.782 -3.239 -4.395 1.00 76.88 107 LEU A N 1
ATOM 834 C CA . LEU A 1 107 ? 4.744 -2.785 -3.006 1.00 76.88 107 LEU A CA 1
ATOM 835 C C . LEU A 1 107 ? 3.464 -1.986 -2.724 1.00 76.88 107 LEU A C 1
ATOM 837 O O . LEU A 1 107 ? 2.801 -2.227 -1.717 1.00 76.88 107 LEU A O 1
ATOM 841 N N . THR A 1 108 ? 3.08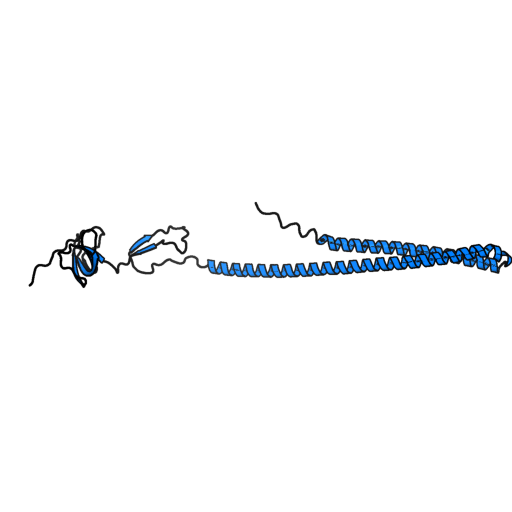8 -1.088 -3.636 1.00 78.25 108 THR A N 1
ATOM 842 C CA . THR A 1 108 ? 1.875 -0.263 -3.525 1.00 78.25 108 THR A CA 1
ATOM 843 C C . THR A 1 108 ? 0.619 -1.131 -3.455 1.00 78.25 108 THR A C 1
ATOM 845 O O . THR A 1 108 ? -0.221 -0.928 -2.580 1.00 78.25 108 THR A O 1
ATOM 848 N N . GLU A 1 109 ? 0.512 -2.153 -4.308 1.00 81.56 109 GLU A N 1
ATOM 849 C CA . GLU A 1 109 ? -0.635 -3.070 -4.292 1.00 81.56 109 GLU A CA 1
ATOM 850 C C . GLU A 1 109 ? -0.693 -3.901 -3.001 1.00 81.56 109 GLU A C 1
ATOM 852 O O . GLU A 1 109 ? -1.770 -4.143 -2.455 1.00 81.56 109 GLU A O 1
ATOM 857 N N . THR A 1 110 ? 0.467 -4.277 -2.456 1.00 80.88 110 THR A N 1
ATOM 858 C CA . THR A 1 110 ? 0.551 -4.977 -1.165 1.00 80.88 110 THR A CA 1
ATOM 859 C C . THR A 1 110 ? 0.072 -4.088 -0.015 1.00 80.88 110 THR A C 1
ATOM 861 O O . THR A 1 110 ? -0.706 -4.537 0.826 1.00 80.88 110 THR A O 1
ATOM 864 N N . ILE A 1 111 ? 0.494 -2.818 0.013 1.00 77.62 111 ILE A N 1
ATOM 865 C CA . ILE A 1 111 ? 0.043 -1.841 1.016 1.00 77.62 111 ILE A CA 1
ATOM 866 C C . ILE A 1 111 ? -1.476 -1.662 0.925 1.00 77.62 111 ILE A C 1
ATOM 868 O O . ILE A 1 111 ? -2.167 -1.823 1.931 1.00 77.62 111 ILE A O 1
ATOM 872 N N . ARG A 1 112 ? -2.005 -1.435 -0.285 1.00 80.56 112 ARG A N 1
ATOM 873 C CA . ARG A 1 112 ? -3.444 -1.268 -0.532 1.00 80.56 112 ARG A CA 1
ATOM 874 C C . ARG A 1 112 ? -4.254 -2.473 -0.049 1.00 80.56 112 ARG A C 1
ATOM 876 O O . ARG A 1 112 ? -5.313 -2.314 0.559 1.00 80.56 112 ARG A O 1
ATOM 883 N N . ARG A 1 113 ? -3.754 -3.689 -0.294 1.00 81.56 113 ARG A N 1
ATOM 884 C CA . ARG A 1 113 ? -4.395 -4.924 0.170 1.00 81.56 113 ARG A CA 1
ATOM 885 C C . ARG A 1 113 ? -4.419 -5.008 1.696 1.00 81.56 113 ARG A C 1
ATOM 887 O O . ARG A 1 113 ? -5.488 -5.218 2.262 1.00 81.56 113 ARG A O 1
ATOM 894 N N . ASN A 1 114 ? -3.288 -4.768 2.354 1.00 79.75 114 ASN A N 1
ATOM 895 C CA . ASN A 1 114 ? -3.200 -4.795 3.816 1.00 79.75 114 ASN A CA 1
ATOM 896 C C . ASN A 1 114 ? -4.114 -3.746 4.475 1.00 79.75 114 ASN A C 1
ATOM 898 O O . ASN A 1 114 ? -4.693 -3.999 5.530 1.00 79.75 114 ASN A O 1
ATOM 902 N N . GLU A 1 115 ? -4.275 -2.570 3.863 1.00 76.50 115 GLU A N 1
ATOM 903 C CA . GLU A 1 115 ? -5.221 -1.548 4.329 1.00 76.50 115 GLU A CA 1
ATOM 904 C C . GLU A 1 115 ? -6.680 -1.997 4.174 1.00 76.50 115 GLU A C 1
ATOM 906 O O . GLU A 1 115 ? -7.485 -1.805 5.090 1.00 76.50 115 GLU A O 1
ATOM 911 N N . SER A 1 116 ? -7.020 -2.656 3.060 1.00 75.19 116 SER A N 1
ATOM 912 C CA . SER A 1 116 ? -8.359 -3.224 2.854 1.00 75.19 116 SER A CA 1
ATOM 913 C C . SER A 1 116 ? -8.684 -4.363 3.830 1.00 75.19 116 SER A C 1
ATOM 915 O O . SER A 1 116 ? -9.802 -4.454 4.326 1.00 75.19 116 SER A O 1
ATOM 917 N N . GLU A 1 117 ? -7.702 -5.199 4.173 1.00 76.25 117 GLU A N 1
ATOM 918 C CA . GLU A 1 117 ? -7.882 -6.290 5.138 1.00 76.25 117 GLU A CA 1
ATOM 919 C C . GLU A 1 117 ? -8.041 -5.738 6.566 1.00 76.25 117 GLU A C 1
ATOM 921 O O . GLU A 1 117 ? -8.953 -6.141 7.286 1.00 76.25 117 GLU A O 1
ATOM 926 N N . ARG A 1 118 ? -7.247 -4.727 6.951 1.00 75.50 118 ARG A N 1
ATOM 927 C CA . ARG A 1 118 ? -7.378 -4.058 8.259 1.00 75.50 118 ARG A CA 1
ATOM 928 C C . ARG A 1 118 ? -8.703 -3.322 8.445 1.00 75.50 118 ARG A C 1
ATOM 930 O O . ARG A 1 118 ? -9.243 -3.324 9.548 1.00 75.50 118 ARG A O 1
ATOM 937 N N . THR A 1 119 ? -9.200 -2.648 7.410 1.00 74.31 119 THR A N 1
ATOM 938 C CA . THR A 1 119 ? -10.507 -1.967 7.471 1.00 74.31 119 THR A CA 1
ATOM 939 C C . THR A 1 119 ? -11.635 -2.982 7.630 1.00 74.31 119 THR A C 1
ATOM 941 O O . THR A 1 119 ? -12.458 -2.827 8.526 1.00 74.31 119 THR A O 1
ATOM 944 N N . LEU A 1 120 ? -11.594 -4.088 6.881 1.00 75.94 120 LEU A N 1
ATOM 945 C CA . LEU A 1 120 ? -12.551 -5.185 7.026 1.00 75.94 120 LEU A CA 1
ATOM 946 C C . LEU A 1 120 ? -12.530 -5.812 8.436 1.00 75.94 120 LEU A C 1
ATOM 948 O O . LEU A 1 120 ? -13.583 -6.057 9.022 1.00 75.94 120 LEU A O 1
ATOM 952 N N . GLU A 1 121 ? -11.346 -6.058 9.010 1.00 75.12 121 GLU A N 1
ATOM 953 C CA . GLU A 1 121 ? -11.209 -6.554 10.390 1.00 75.12 121 GLU A CA 1
ATOM 954 C C . GLU A 1 121 ? -11.759 -5.566 11.426 1.00 75.12 121 GLU A C 1
ATOM 956 O O . GLU A 1 121 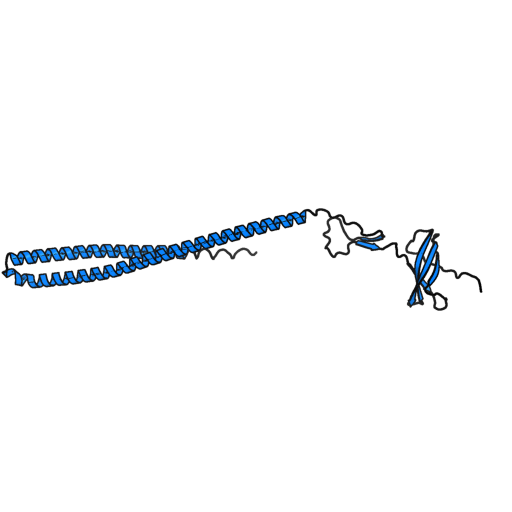? -12.408 -5.975 12.397 1.00 75.12 121 GLU A O 1
ATOM 961 N N . SER A 1 122 ? -11.534 -4.267 11.213 1.00 74.69 122 SER A N 1
ATOM 962 C CA . SER A 1 122 ? -12.069 -3.203 12.064 1.00 74.69 122 SER A CA 1
ATOM 963 C C . SER A 1 122 ? -13.597 -3.149 12.002 1.00 74.69 122 SER A C 1
ATOM 965 O O . SER A 1 122 ? -14.240 -3.093 13.049 1.00 74.69 122 SER A O 1
ATOM 967 N N . ASP A 1 123 ? -14.185 -3.240 10.809 1.00 76.50 123 ASP A N 1
ATOM 968 C CA . ASP A 1 123 ? -15.638 -3.213 10.610 1.00 76.50 123 ASP A CA 1
ATOM 969 C C . ASP A 1 123 ? -16.315 -4.453 11.210 1.00 76.50 123 ASP A C 1
ATOM 971 O O . ASP A 1 123 ? -17.341 -4.350 11.882 1.00 76.50 123 ASP A O 1
ATOM 975 N N . MET A 1 124 ? -15.715 -5.640 11.054 1.00 75.12 124 MET A N 1
ATOM 976 C CA . MET A 1 124 ? -16.198 -6.854 11.725 1.00 75.12 124 MET A CA 1
ATOM 977 C C . MET A 1 124 ? -16.130 -6.736 13.252 1.00 75.12 124 MET A C 1
ATOM 979 O O . MET A 1 124 ? -17.018 -7.233 13.946 1.00 75.12 124 MET A O 1
ATOM 983 N N . SER A 1 125 ? -15.088 -6.091 13.781 1.00 78.81 125 SER A N 1
ATOM 984 C CA . SER A 1 125 ? -14.928 -5.868 15.222 1.00 78.81 125 SER A CA 1
ATOM 985 C C . SER A 1 125 ? -15.940 -4.851 15.755 1.00 78.81 125 SER A C 1
ATOM 987 O O . SER A 1 125 ? -16.521 -5.080 16.814 1.00 78.81 125 SER A O 1
ATOM 989 N N . LEU A 1 126 ? -16.213 -3.777 15.006 1.00 76.06 126 LEU A N 1
ATOM 990 C CA . LEU A 1 126 ? -17.266 -2.809 15.323 1.00 76.06 126 LEU A CA 1
ATOM 991 C C . LEU A 1 126 ? -18.645 -3.465 15.337 1.00 76.06 126 LEU A C 1
ATOM 993 O O . LEU 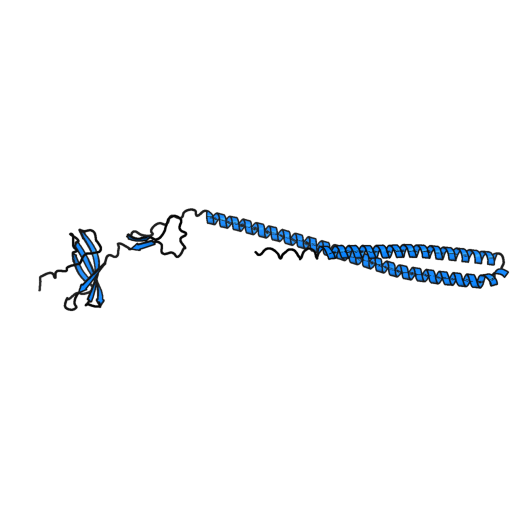A 1 126 ? -19.354 -3.337 16.327 1.00 76.06 126 LEU A O 1
ATOM 997 N N . ASN A 1 127 ? -18.985 -4.248 14.312 1.00 75.38 127 ASN A N 1
ATOM 998 C CA . ASN A 1 127 ? -20.267 -4.952 14.254 1.00 75.38 127 ASN A CA 1
ATOM 999 C C . ASN A 1 127 ? -20.450 -5.929 15.431 1.00 75.38 127 ASN A C 1
ATOM 1001 O O . ASN A 1 127 ? -21.551 -6.058 15.966 1.00 75.38 127 ASN A O 1
ATOM 1005 N N . ARG A 1 128 ? -19.376 -6.606 15.869 1.00 81.44 128 ARG A N 1
ATOM 1006 C CA . ARG A 1 128 ? -19.411 -7.450 17.077 1.00 81.44 128 ARG A CA 1
ATOM 1007 C C . ARG A 1 128 ? -19.664 -6.626 18.335 1.00 81.44 128 ARG A C 1
ATOM 1009 O O . ARG A 1 128 ? -20.535 -6.991 19.114 1.00 81.44 128 ARG A O 1
ATOM 1016 N N . LEU A 1 129 ? -18.958 -5.509 18.506 1.00 74.56 129 LEU A N 1
ATOM 1017 C CA . LEU A 1 129 ? -19.153 -4.616 19.650 1.00 74.56 129 LEU A CA 1
ATOM 1018 C C . LEU A 1 129 ? -20.555 -3.993 19.663 1.00 74.56 129 LEU A C 1
ATOM 1020 O O . LEU A 1 129 ? -21.161 -3.884 20.723 1.00 74.56 129 LEU A O 1
ATOM 1024 N N . GLU A 1 130 ? -21.101 -3.616 18.507 1.00 79.88 130 GLU A N 1
ATOM 1025 C CA . GLU A 1 130 ? -22.473 -3.111 18.392 1.00 79.88 130 GLU A CA 1
ATOM 1026 C C . GLU A 1 130 ? -23.503 -4.180 18.774 1.00 79.88 130 GLU A C 1
ATOM 1028 O O . GLU A 1 130 ? -24.438 -3.881 19.519 1.00 79.88 130 GLU A O 1
ATOM 1033 N N . SER A 1 131 ? -23.297 -5.429 18.343 1.00 82.44 131 SER A N 1
ATOM 1034 C CA . SER A 1 131 ? -24.125 -6.568 18.757 1.00 82.44 131 SER A CA 1
ATOM 1035 C C . SER A 1 131 ? -24.037 -6.814 20.266 1.00 82.44 131 SER A C 1
ATOM 1037 O O . SER A 1 131 ? -25.066 -6.953 20.918 1.00 82.44 131 SER A O 1
ATOM 1039 N N . GLU A 1 132 ? -22.831 -6.815 20.843 1.00 79.31 132 GLU A N 1
ATOM 1040 C CA . GLU A 1 132 ? -22.624 -6.994 22.287 1.00 79.31 132 GLU A CA 1
ATOM 1041 C C . GLU A 1 132 ? -23.270 -5.862 23.103 1.00 79.31 132 GLU A C 1
ATOM 1043 O O . GLU A 1 132 ? -23.871 -6.104 24.153 1.00 79.31 132 GLU A O 1
ATOM 1048 N N . ILE A 1 133 ? -23.199 -4.619 22.618 1.00 77.81 133 ILE A N 1
ATOM 1049 C CA . ILE A 1 133 ? -23.868 -3.470 23.239 1.00 77.81 133 ILE A CA 1
ATOM 1050 C C . ILE A 1 133 ? -25.390 -3.636 23.185 1.00 77.81 133 ILE A C 1
ATOM 1052 O O . ILE A 1 133 ? -26.062 -3.341 24.175 1.00 77.81 133 ILE A O 1
ATOM 1056 N N . GLU A 1 134 ? -25.950 -4.089 22.063 1.00 77.94 134 GLU A N 1
ATOM 1057 C CA . GLU A 1 134 ? -27.395 -4.286 21.931 1.00 77.94 134 GLU A CA 1
ATOM 1058 C C . GLU A 1 134 ? -27.892 -5.443 22.811 1.00 77.94 134 GLU A C 1
ATOM 1060 O O . GLU A 1 134 ? -28.876 -5.280 23.537 1.00 77.94 134 GLU A O 1
ATOM 1065 N N . ASP A 1 135 ? -27.151 -6.550 22.881 1.00 73.88 135 ASP A N 1
ATOM 1066 C CA . ASP A 1 135 ? -27.427 -7.653 23.810 1.00 73.88 135 ASP A CA 1
ATOM 1067 C C . ASP A 1 135 ? -27.399 -7.169 25.269 1.00 73.88 135 ASP A C 1
ATOM 1069 O O . ASP A 1 135 ? -28.312 -7.451 26.053 1.00 73.88 135 ASP A O 1
ATOM 1073 N N . THR A 1 136 ? -26.405 -6.350 25.627 1.00 69.06 136 THR A N 1
ATOM 1074 C CA . THR A 1 136 ? -26.280 -5.781 26.977 1.00 69.06 136 THR A CA 1
ATOM 1075 C C . THR A 1 136 ? -27.420 -4.807 27.292 1.00 69.06 136 THR A C 1
ATOM 1077 O O . THR A 1 136 ? -27.994 -4.864 28.380 1.00 69.06 136 THR A O 1
ATOM 1080 N N . LYS A 1 137 ? -27.824 -3.937 26.355 1.00 66.06 137 LYS A N 1
ATOM 1081 C CA . LYS A 1 137 ? -29.005 -3.067 26.531 1.00 66.06 137 LYS A CA 1
ATOM 1082 C C . LYS A 1 137 ? -30.275 -3.878 26.752 1.00 66.06 137 LYS A C 1
ATOM 1084 O O . LYS A 1 137 ? -31.123 -3.469 27.544 1.00 66.06 137 LYS A O 1
ATOM 1089 N N . THR A 1 138 ? -30.417 -5.003 26.060 1.00 62.22 138 THR A N 1
ATOM 1090 C CA . THR A 1 138 ? -31.581 -5.886 26.188 1.00 62.22 138 THR A CA 1
ATOM 1091 C C . THR A 1 138 ? -31.617 -6.524 27.579 1.00 62.22 138 THR A C 1
ATOM 1093 O O . THR A 1 138 ? -32.653 -6.499 28.240 1.00 62.22 138 THR A O 1
ATOM 1096 N N . GLN A 1 139 ? -30.468 -6.973 28.096 1.00 57.84 139 GLN A N 1
ATOM 1097 C CA . GLN A 1 139 ? -30.342 -7.451 29.480 1.00 57.84 139 GLN A CA 1
ATOM 1098 C C . GLN A 1 139 ? -30.631 -6.353 30.518 1.00 57.84 139 GLN A C 1
ATOM 1100 O O . GLN A 1 139 ? -31.321 -6.602 31.506 1.00 57.84 139 GLN A O 1
ATOM 1105 N N . VAL A 1 140 ? -30.167 -5.121 30.289 1.00 57.72 140 VAL A N 1
ATOM 1106 C CA . VAL A 1 140 ? -30.446 -3.981 31.180 1.00 57.72 140 VAL A CA 1
ATOM 1107 C C . VAL A 1 140 ? -31.932 -3.602 31.165 1.00 57.72 140 VAL A C 1
ATOM 1109 O O . VAL A 1 140 ? -32.486 -3.310 32.222 1.00 57.72 140 VAL A O 1
ATOM 1112 N N . LYS A 1 141 ? -32.610 -3.662 30.010 1.00 52.50 141 LYS A N 1
ATOM 1113 C CA . LYS A 1 141 ? -34.068 -3.458 29.923 1.00 52.50 141 LYS A CA 1
ATOM 1114 C C . LYS A 1 141 ? -34.838 -4.524 30.703 1.00 52.50 141 LYS A C 1
ATOM 1116 O O . LYS A 1 141 ? -35.704 -4.166 31.489 1.00 52.50 141 LYS A O 1
ATOM 1121 N N . HIS A 1 142 ? -34.458 -5.796 30.588 1.00 51.91 142 HIS A N 1
ATOM 1122 C CA . HIS A 1 142 ? -35.080 -6.867 31.376 1.00 51.91 142 HIS A CA 1
ATOM 1123 C C . HIS A 1 142 ? -34.866 -6.722 32.893 1.00 51.91 142 HIS A C 1
ATOM 1125 O O . HIS A 1 142 ? -35.689 -7.193 33.674 1.00 51.91 142 HIS A O 1
ATOM 1131 N N . HIS A 1 143 ? -33.802 -6.045 33.333 1.00 47.69 143 HIS A N 1
ATOM 1132 C CA . HIS A 1 143 ? -33.622 -5.688 34.743 1.00 47.69 143 HIS A CA 1
ATOM 1133 C C . HIS A 1 143 ? -34.427 -4.455 35.182 1.00 47.69 143 HIS A C 1
ATOM 1135 O O . HIS A 1 143 ? -34.726 -4.330 36.370 1.00 47.69 143 HIS A O 1
ATOM 1141 N N . ALA A 1 144 ? -34.791 -3.564 34.258 1.00 46.59 144 ALA A N 1
ATOM 1142 C CA . ALA A 1 144 ? -35.594 -2.376 34.545 1.00 46.59 144 ALA A CA 1
ATOM 1143 C C . ALA A 1 144 ? -37.094 -2.684 34.722 1.00 46.59 144 ALA A C 1
ATOM 1145 O O . ALA A 1 144 ? -37.792 -1.890 35.342 1.00 46.59 144 ALA A O 1
ATOM 1146 N N . ASP A 1 145 ? -37.576 -3.847 34.273 1.00 47.91 145 ASP A N 1
ATOM 1147 C CA . ASP A 1 145 ? -38.988 -4.252 34.385 1.00 47.91 145 ASP A CA 1
ATOM 1148 C C . ASP A 1 145 ? -39.422 -4.670 35.813 1.00 47.91 145 ASP A C 1
ATOM 1150 O O . ASP A 1 145 ? -40.582 -5.015 36.040 1.00 47.91 145 ASP A O 1
ATOM 1154 N N . PHE A 1 146 ? -38.537 -4.599 36.818 1.00 48.31 146 PHE A N 1
ATOM 1155 C CA . PHE A 1 146 ? -38.911 -4.693 38.240 1.00 48.31 146 PHE A CA 1
ATOM 1156 C C . PHE A 1 146 ? -39.374 -3.332 38.793 1.00 48.31 146 PHE A C 1
ATOM 1158 O O . PHE A 1 146 ? -38.929 -2.880 39.851 1.00 48.31 146 PHE A O 1
ATOM 1165 N N . GLU A 1 147 ? -40.272 -2.649 38.084 1.00 50.34 147 GLU A N 1
ATOM 1166 C CA . GLU A 1 147 ? -40.918 -1.444 38.598 1.00 50.34 147 GLU A CA 1
ATOM 1167 C C . GLU A 1 147 ? -41.936 -1.834 39.685 1.00 50.34 147 GLU A C 1
ATOM 1169 O O . GLU A 1 147 ? -43.009 -2.363 39.410 1.00 50.34 147 GLU A O 1
ATOM 1174 N N . ASN A 1 148 ? -41.590 -1.529 40.940 1.00 53.50 148 ASN A N 1
ATOM 1175 C CA . ASN A 1 148 ? -42.376 -1.703 42.172 1.00 53.50 148 ASN A CA 1
ATOM 1176 C C . ASN A 1 148 ? -42.358 -3.106 42.795 1.00 53.50 148 ASN A C 1
ATOM 1178 O O . ASN A 1 148 ? -43.326 -3.861 42.734 1.00 53.50 148 ASN A O 1
ATOM 1182 N N . ILE A 1 149 ? -41.289 -3.405 43.535 1.00 56.72 149 ILE A N 1
ATOM 1183 C CA . ILE A 1 149 ? -41.303 -4.483 44.529 1.00 56.72 149 ILE A CA 1
ATOM 1184 C C . ILE A 1 149 ? -41.971 -3.939 45.806 1.00 56.72 149 ILE A C 1
ATOM 1186 O O . ILE A 1 149 ? -41.393 -3.064 46.458 1.00 56.72 149 ILE A O 1
ATOM 1190 N N . PRO A 1 150 ? -43.172 -4.411 46.196 1.00 60.25 150 PRO A N 1
ATOM 1191 C CA . PRO A 1 150 ? -43.776 -4.004 47.456 1.00 60.25 150 PRO A CA 1
ATOM 1192 C C . PRO A 1 150 ? -42.952 -4.559 48.621 1.00 60.25 150 PRO A C 1
ATOM 1194 O O . PRO A 1 150 ? -42.726 -5.764 48.725 1.00 60.25 150 PRO A O 1
ATOM 1197 N N . PHE A 1 151 ? -42.518 -3.683 49.526 1.00 64.50 151 PHE A N 1
ATOM 1198 C CA . PHE A 1 151 ? -41.911 -4.113 50.780 1.00 64.50 151 PHE A CA 1
ATOM 1199 C C . PHE A 1 151 ? -43.017 -4.538 51.758 1.00 64.50 151 PHE A C 1
ATOM 1201 O O . PHE A 1 151 ? -43.819 -3.709 52.192 1.00 64.50 151 PHE A O 1
ATOM 1208 N N . VAL A 1 152 ? -43.064 -5.827 52.104 1.00 70.62 152 VAL A N 1
ATOM 1209 C CA . VAL A 1 152 ? -44.033 -6.402 53.051 1.00 70.62 152 VAL A CA 1
ATOM 1210 C C . VAL A 1 152 ? -43.302 -6.813 54.325 1.00 70.62 152 VAL A C 1
ATOM 1212 O O . VAL A 1 152 ? -42.240 -7.431 54.262 1.00 70.62 152 VAL A O 1
ATOM 1215 N N . SER A 1 153 ? -43.868 -6.472 55.487 1.00 67.75 153 SER A N 1
ATOM 1216 C CA . SER A 1 153 ? -43.307 -6.884 56.777 1.00 67.75 153 SER A CA 1
ATOM 1217 C C . SER A 1 153 ? -43.207 -8.415 56.854 1.00 67.75 153 SER A C 1
ATOM 1219 O O . SER A 1 153 ? -44.216 -9.087 56.627 1.00 67.75 153 SER A O 1
ATOM 1221 N N . PRO A 1 154 ? -42.041 -8.986 57.205 1.00 69.31 154 PRO A N 1
ATOM 1222 C CA . PRO A 1 154 ? -41.862 -10.437 57.250 1.00 69.31 154 PRO A CA 1
ATOM 1223 C C . PRO A 1 154 ? -42.592 -11.111 58.424 1.00 69.31 154 PRO A C 1
ATOM 1225 O O . PRO A 1 154 ? -42.746 -12.329 58.424 1.00 69.31 154 PRO A O 1
ATOM 1228 N N . TRP A 1 155 ? -43.024 -10.350 59.434 1.00 68.31 155 TRP A N 1
ATOM 1229 C CA . TRP A 1 155 ? -43.751 -10.860 60.601 1.00 68.31 155 TRP A CA 1
ATOM 1230 C C . TRP A 1 155 ? -44.588 -9.759 61.275 1.00 68.31 155 TRP A C 1
ATOM 1232 O O . TRP A 1 155 ? -44.408 -8.566 61.010 1.00 68.31 155 TRP A O 1
ATOM 1242 N N . ALA A 1 156 ? -45.545 -10.166 62.114 1.00 62.91 156 ALA A N 1
ATOM 1243 C CA . ALA A 1 156 ? -46.385 -9.255 62.890 1.00 62.91 156 ALA A CA 1
ATOM 1244 C C . ALA A 1 156 ? -45.613 -8.718 64.107 1.00 62.91 156 ALA A C 1
ATOM 1246 O O . ALA A 1 156 ? -45.053 -9.495 64.878 1.00 62.91 156 ALA A O 1
ATOM 1247 N N . GLY A 1 157 ? -45.587 -7.398 64.279 1.00 67.88 157 GLY A N 1
ATOM 1248 C CA . GLY A 1 157 ? -44.913 -6.743 65.395 1.00 67.88 157 GLY A CA 1
ATOM 1249 C C . GLY A 1 157 ? -45.085 -5.228 65.358 1.00 67.88 157 GLY A C 1
ATOM 1250 O O . GLY A 1 157 ? -45.598 -4.664 64.388 1.00 67.88 157 GLY A O 1
ATOM 1251 N N . GLU A 1 158 ? -44.650 -4.561 66.420 1.00 75.69 158 GLU A N 1
ATOM 1252 C CA . GLU A 1 158 ? -44.717 -3.107 66.532 1.00 75.69 158 GLU A CA 1
ATOM 1253 C C . GLU A 1 158 ? -43.552 -2.447 65.780 1.00 75.69 158 GLU A C 1
ATOM 1255 O O . GLU A 1 158 ? -42.382 -2.800 65.968 1.00 75.69 158 GLU A O 1
ATOM 1260 N N . VAL A 1 159 ? -43.864 -1.452 64.945 1.00 73.62 159 VAL A N 1
ATOM 1261 C CA . VAL A 1 159 ? -42.857 -0.620 64.273 1.00 73.62 159 VAL A CA 1
ATOM 1262 C C . VAL A 1 159 ? -42.206 0.293 65.308 1.00 73.62 159 VAL A C 1
ATOM 1264 O O . VAL A 1 159 ? -42.849 1.191 65.846 1.00 73.62 159 VAL A O 1
ATOM 1267 N N . THR A 1 160 ? -40.921 0.073 65.582 1.00 76.56 160 THR A N 1
ATOM 1268 C CA . THR A 1 160 ? -40.153 0.881 66.543 1.00 76.56 160 THR A CA 1
ATOM 1269 C C . THR A 1 160 ? -39.301 1.956 65.871 1.00 76.56 160 THR A C 1
ATOM 1271 O O . THR A 1 160 ? -38.956 2.942 66.518 1.00 76.56 160 THR A O 1
ATOM 1274 N N . GLN A 1 161 ? -38.995 1.799 64.580 1.00 74.94 161 GLN A N 1
ATOM 1275 C CA . GLN A 1 161 ? -38.265 2.775 63.766 1.00 74.94 161 GLN A CA 1
ATOM 1276 C C . GLN A 1 161 ? -38.718 2.668 62.304 1.00 74.94 161 GLN A C 1
ATOM 1278 O O . GLN A 1 161 ? -38.846 1.553 61.795 1.00 74.94 161 GLN A O 1
ATOM 1283 N N . PHE A 1 162 ? -38.945 3.803 61.636 1.00 79.25 162 PHE A N 1
ATOM 1284 C CA . PHE A 1 162 ? -39.239 3.869 60.202 1.00 79.25 162 PHE A CA 1
ATOM 1285 C C . PHE A 1 162 ? -38.678 5.162 59.596 1.00 79.25 162 PHE A C 1
ATOM 1287 O O . PHE A 1 162 ? -39.205 6.242 59.857 1.00 79.25 162 PHE A O 1
ATOM 1294 N N . ASP A 1 163 ? -37.630 5.042 58.779 1.00 72.44 163 ASP A N 1
ATOM 1295 C CA . ASP A 1 163 ? -36.830 6.176 58.286 1.00 72.44 163 ASP A CA 1
ATOM 1296 C C . ASP A 1 163 ? -36.878 6.360 56.755 1.00 72.44 163 ASP A C 1
ATOM 1298 O O . ASP A 1 163 ? -36.154 7.185 56.195 1.00 72.44 163 ASP A O 1
ATOM 1302 N N . ALA A 1 164 ? -37.756 5.636 56.055 1.00 72.81 164 ALA A N 1
ATOM 1303 C CA . ALA A 1 164 ? -37.961 5.799 54.615 1.00 72.81 164 ALA A CA 1
ATOM 1304 C C . ALA A 1 164 ? -38.923 6.962 54.300 1.00 72.81 164 ALA A C 1
ATOM 1306 O O . ALA A 1 164 ? -40.010 7.059 54.873 1.00 72.81 164 ALA A O 1
ATOM 1307 N N . LYS A 1 165 ? -38.556 7.832 53.347 1.00 73.88 165 LYS A N 1
ATOM 1308 C CA . LYS A 1 165 ? -39.419 8.914 52.839 1.00 73.88 165 LYS A CA 1
ATOM 1309 C C . LYS A 1 165 ? -39.803 8.654 51.385 1.00 73.88 165 LYS A C 1
ATOM 1311 O O . LYS A 1 165 ? -39.026 8.106 50.610 1.00 73.88 165 LYS A O 1
ATOM 1316 N N . VAL A 1 166 ? -40.997 9.086 50.988 1.00 71.38 166 VAL A N 1
ATOM 1317 C CA . VAL A 1 166 ? -41.428 8.995 49.585 1.00 71.38 166 VAL A CA 1
ATOM 1318 C C . VAL A 1 166 ? -40.427 9.750 48.700 1.00 71.38 166 VAL A C 1
ATOM 1320 O O . VAL A 1 166 ? -40.141 10.919 48.952 1.00 71.38 166 VAL A O 1
ATOM 1323 N N . GLY A 1 167 ? -39.871 9.066 47.696 1.00 70.75 167 GLY A N 1
ATOM 1324 C CA . GLY A 1 167 ? -38.865 9.615 46.779 1.00 70.75 167 GLY A CA 1
ATOM 1325 C C . GLY A 1 167 ? -37.406 9.503 47.244 1.00 70.75 167 GLY A C 1
ATOM 1326 O O . GLY A 1 167 ? -36.517 9.946 46.521 1.00 70.75 167 GLY A O 1
ATOM 1327 N N . SER A 1 168 ? -37.122 8.919 48.416 1.00 70.25 168 SER A N 1
ATOM 1328 C CA . SER A 1 168 ? -35.739 8.674 48.851 1.00 70.25 168 SER A CA 1
ATOM 1329 C C . SE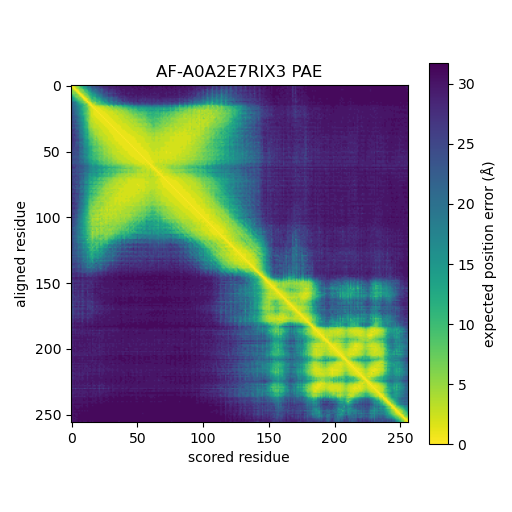R A 1 168 ? -35.154 7.407 48.226 1.00 70.25 168 SER A C 1
ATOM 1331 O O . SER A 1 168 ? -35.808 6.365 48.225 1.00 70.25 168 SER A O 1
ATOM 1333 N N . VAL A 1 169 ? -33.897 7.470 47.776 1.00 76.25 169 VAL A N 1
ATOM 1334 C CA . VAL A 1 169 ? -33.117 6.283 47.393 1.00 76.25 169 VAL A CA 1
ATOM 1335 C C . VAL A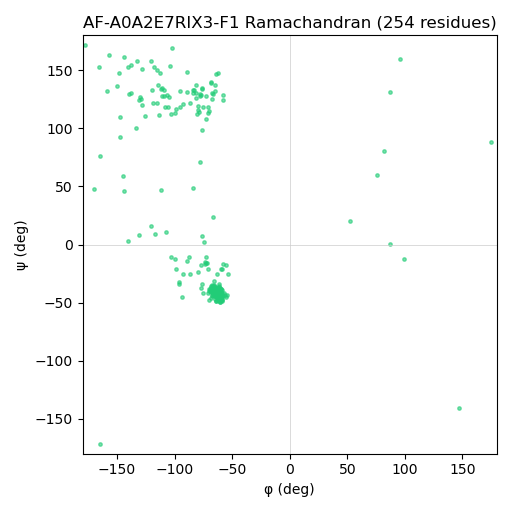 1 169 ? -32.677 5.561 48.667 1.00 76.25 169 VAL A C 1
ATOM 1337 O O . VAL A 1 169 ? -31.948 6.136 49.474 1.00 76.25 169 VAL A O 1
ATOM 1340 N N . ILE A 1 170 ? -33.120 4.314 48.850 1.00 69.31 170 ILE A N 1
ATOM 1341 C CA . ILE A 1 170 ? -32.759 3.467 49.995 1.00 69.31 170 ILE A CA 1
ATOM 1342 C C . ILE A 1 170 ? -31.646 2.503 49.552 1.00 69.31 170 ILE A C 1
ATOM 1344 O O . ILE A 1 170 ? -31.897 1.632 48.719 1.00 69.31 170 ILE A O 1
ATOM 1348 N N . PRO A 1 171 ? -30.414 2.626 50.075 1.00 73.69 171 PRO A N 1
ATOM 1349 C CA . PRO A 1 171 ? -29.355 1.656 49.815 1.00 73.69 171 PRO A CA 1
ATOM 1350 C C . PRO A 1 171 ? -29.729 0.270 50.352 1.00 73.69 171 PRO A C 1
ATOM 1352 O O . PRO A 1 171 ? -30.331 0.165 51.418 1.00 73.69 171 PRO A O 1
ATOM 1355 N N . ALA A 1 172 ? -29.285 -0.798 49.684 1.00 67.44 172 ALA A N 1
ATOM 1356 C CA . ALA A 1 172 ? -29.617 -2.184 50.045 1.00 67.44 172 ALA A CA 1
ATOM 1357 C C . ALA A 1 172 ? -29.230 -2.602 51.485 1.00 67.44 172 ALA A C 1
ATOM 1359 O O . ALA A 1 172 ? -29.731 -3.603 51.983 1.00 67.44 172 ALA A O 1
ATOM 1360 N N . GLN A 1 173 ? -28.353 -1.849 52.160 1.00 72.94 173 GLN A N 1
ATOM 1361 C CA . GLN A 1 173 ? -27.905 -2.104 53.538 1.00 72.94 173 GLN A CA 1
ATOM 1362 C C . GLN A 1 173 ? -28.475 -1.111 54.567 1.00 72.94 173 GLN A C 1
ATOM 1364 O O . GLN A 1 173 ? -27.999 -1.041 55.697 1.00 72.94 173 GLN A O 1
ATOM 1369 N N . SER A 1 174 ? -29.456 -0.292 54.185 1.00 72.94 174 SER A N 1
ATOM 1370 C CA . SER A 1 174 ? -30.034 0.707 55.082 1.00 72.94 174 SER A CA 1
ATOM 1371 C C . SER A 1 174 ? -31.003 0.076 56.087 1.00 72.94 174 SER A C 1
ATOM 1373 O O . SER A 1 174 ? -31.945 -0.616 55.705 1.00 72.94 174 SER A O 1
ATOM 1375 N N . GLU A 1 175 ? -30.815 0.368 57.376 1.00 72.06 175 GLU A N 1
ATOM 1376 C CA . GLU A 1 175 ? -31.779 0.043 58.436 1.00 72.06 175 GLU A CA 1
ATOM 1377 C C . GLU A 1 175 ? -32.950 1.043 58.439 1.00 72.06 175 GLU A C 1
ATOM 1379 O O . GLU A 1 175 ? -33.064 1.880 59.331 1.00 72.06 175 GLU A O 1
ATOM 1384 N N . PHE A 1 176 ? -33.824 0.988 57.432 1.00 71.81 176 PHE A N 1
ATOM 1385 C CA . PHE A 1 176 ? -34.946 1.931 57.319 1.00 71.81 176 PHE A CA 1
ATOM 1386 C C . PHE A 1 176 ? -36.217 1.492 58.067 1.00 71.81 176 PHE A C 1
ATOM 1388 O O . PHE A 1 176 ? -37.143 2.290 58.195 1.00 71.81 176 PHE A O 1
ATOM 1395 N N . LEU A 1 177 ? -36.285 0.247 58.555 1.00 74.62 177 LEU A N 1
ATOM 1396 C CA . LEU A 1 177 ? -37.402 -0.291 59.338 1.00 74.62 177 LEU A CA 1
ATOM 1397 C C . LEU A 1 177 ? -36.874 -1.170 60.481 1.00 74.62 177 LEU A C 1
ATOM 1399 O O . LEU A 1 177 ? -36.112 -2.105 60.237 1.00 74.62 177 LEU A O 1
ATOM 1403 N N . LYS A 1 178 ? -37.343 -0.930 61.713 1.00 76.38 178 LYS A N 1
ATOM 1404 C CA . LYS A 1 178 ? -37.181 -1.862 62.843 1.00 76.38 178 LYS A CA 1
ATOM 1405 C C . LYS A 1 178 ? -38.529 -2.299 63.381 1.00 76.38 178 LYS A C 1
ATOM 1407 O O . LYS A 1 178 ? -39.408 -1.482 63.656 1.00 76.38 178 LYS A O 1
ATOM 1412 N N . LEU A 1 179 ? -38.647 -3.605 63.573 1.00 70.38 179 LEU A N 1
ATOM 1413 C CA . LEU A 1 179 ? -39.819 -4.266 64.126 1.00 70.38 179 LEU A CA 1
ATOM 1414 C C . LEU A 1 179 ? -39.441 -4.887 65.466 1.00 70.38 179 LEU A C 1
ATOM 1416 O O . LEU A 1 179 ? -38.366 -5.475 65.603 1.00 70.38 179 LEU A O 1
ATOM 1420 N N . ARG A 1 180 ? -40.316 -4.754 66.461 1.00 71.44 180 ARG A N 1
ATOM 1421 C CA . ARG A 1 180 ? -40.211 -5.463 67.738 1.00 71.44 180 ARG A CA 1
ATOM 1422 C C . ARG A 1 180 ? -41.301 -6.523 67.807 1.00 71.44 180 ARG A C 1
ATOM 1424 O O . ARG A 1 180 ? -42.454 -6.231 67.512 1.00 71.44 180 ARG A O 1
ATOM 1431 N N . SER A 1 181 ? -40.928 -7.739 68.203 1.00 62.03 181 SER A N 1
ATOM 1432 C CA . SER A 1 181 ? -41.884 -8.842 68.342 1.00 62.03 181 SER A CA 1
ATOM 1433 C C . SER A 1 181 ? -42.710 -8.701 69.604 1.00 62.03 181 SER A C 1
ATOM 1435 O O . SER A 1 181 ? -42.163 -8.480 70.687 1.00 62.03 181 SER A O 1
ATOM 1437 N N . ASP A 1 182 ? -44.015 -8.913 69.455 1.00 60.38 182 ASP A N 1
ATOM 1438 C CA . ASP A 1 182 ? -44.961 -9.010 70.564 1.00 60.38 182 ASP A CA 1
ATOM 1439 C C . ASP A 1 182 ? -44.793 -10.337 71.333 1.00 60.38 182 ASP A C 1
ATOM 1441 O O . ASP A 1 182 ? -45.236 -10.459 72.472 1.00 60.38 182 ASP A O 1
ATOM 1445 N N . SER A 1 183 ? -44.094 -11.325 70.754 1.00 54.75 183 SER A N 1
ATOM 1446 C CA . SER A 1 183 ? -43.907 -12.675 71.315 1.00 54.75 183 SER A CA 1
ATOM 1447 C C . SER A 1 183 ? -42.882 -12.772 72.454 1.00 54.75 183 SER A C 1
ATOM 1449 O O . SER A 1 183 ? -42.513 -13.871 72.859 1.00 54.75 183 SER A O 1
ATOM 1451 N N . SER A 1 184 ? -42.361 -11.649 72.943 1.00 56.56 184 SER A N 1
ATOM 1452 C CA . SER A 1 184 ? -41.310 -11.627 73.967 1.00 56.56 184 SER A CA 1
ATOM 1453 C C . SER A 1 184 ? -41.503 -10.447 74.910 1.00 56.56 184 SER A C 1
ATOM 1455 O O . SER A 1 184 ? -40.652 -9.566 75.034 1.00 56.56 184 SER A O 1
ATOM 1457 N N . LEU A 1 185 ? -42.665 -10.419 75.559 1.00 66.38 185 LEU A N 1
ATOM 1458 C CA . LEU A 1 185 ? -42.931 -9.490 76.641 1.00 66.38 185 LEU A CA 1
ATOM 1459 C C . LEU A 1 185 ? -42.282 -10.016 77.928 1.00 66.38 185 LEU A C 1
ATOM 1461 O O . LEU A 1 185 ? -42.676 -11.049 78.463 1.00 66.38 185 LEU A O 1
ATOM 1465 N N . PHE A 1 186 ? -41.307 -9.282 78.453 1.00 71.31 186 PHE A N 1
ATOM 1466 C CA . PHE A 1 186 ? -40.692 -9.582 79.741 1.00 71.31 186 PHE A CA 1
ATOM 1467 C C . PHE A 1 186 ? -40.694 -8.348 80.641 1.00 71.31 186 PHE A C 1
ATOM 1469 O O . PHE A 1 186 ? -40.637 -7.208 80.177 1.00 71.31 186 PHE A O 1
ATOM 1476 N N . VAL A 1 187 ? -40.743 -8.582 81.947 1.00 73.50 187 VAL A N 1
ATOM 1477 C CA . VAL A 1 187 ? -40.655 -7.549 82.980 1.00 73.50 187 VAL A CA 1
ATOM 1478 C C . VAL A 1 187 ? -39.343 -7.720 83.730 1.00 73.50 187 VAL A C 1
ATOM 1480 O O . VAL A 1 187 ? -38.973 -8.828 84.109 1.00 73.50 187 VAL A O 1
ATOM 1483 N N . LEU A 1 188 ? -38.634 -6.615 83.947 1.00 78.19 188 LEU A N 1
ATOM 1484 C CA . LEU A 1 188 ? -37.431 -6.586 84.770 1.00 78.19 188 LEU A CA 1
ATOM 1485 C C . LEU A 1 188 ? -37.796 -6.075 86.164 1.00 78.19 188 LEU A C 1
ATOM 1487 O O . LEU A 1 188 ? -38.226 -4.930 86.312 1.00 78.19 188 LEU A O 1
ATOM 1491 N N . LEU A 1 189 ? -37.626 -6.920 87.179 1.00 76.56 189 LEU A N 1
ATOM 1492 C CA . LEU A 1 189 ? -37.973 -6.622 88.565 1.00 76.56 189 LEU A CA 1
ATOM 1493 C C . LEU A 1 189 ? -36.708 -6.544 89.435 1.00 76.56 189 LEU A C 1
ATOM 1495 O O . LEU A 1 189 ? -36.061 -7.569 89.661 1.00 76.56 189 LEU A O 1
ATOM 1499 N N . PRO A 1 190 ? -36.334 -5.358 89.944 1.00 80.38 190 PRO A N 1
ATOM 1500 C CA . PRO A 1 190 ? -35.247 -5.245 90.908 1.00 80.38 190 PRO A CA 1
ATOM 1501 C C . PRO A 1 190 ? -35.702 -5.707 92.301 1.00 80.38 190 PRO A C 1
ATOM 1503 O O . PRO A 1 190 ? -36.753 -5.285 92.783 1.00 80.38 190 PRO A O 1
ATOM 1506 N N . PHE A 1 191 ? -34.897 -6.528 92.977 1.00 76.94 191 PHE A N 1
ATOM 1507 C CA . PHE A 1 191 ? -35.166 -7.008 94.335 1.00 76.94 191 PHE A CA 1
ATOM 1508 C C . PHE A 1 191 ? -33.881 -7.145 95.173 1.00 76.94 191 PHE A C 1
ATOM 1510 O O . PHE A 1 191 ? -32.761 -7.163 94.661 1.00 76.94 191 PHE A O 1
ATOM 1517 N N . GLN A 1 192 ? -34.027 -7.193 96.500 1.00 78.12 192 GLN A N 1
ATOM 1518 C CA . GLN A 1 192 ? -32.901 -7.351 97.432 1.00 78.12 192 GLN A CA 1
ATOM 1519 C C . GLN A 1 192 ? -32.595 -8.829 97.704 1.00 78.12 192 GLN A C 1
ATOM 1521 O O . GLN A 1 192 ? -33.516 -9.632 97.808 1.00 78.12 192 GLN A O 1
ATOM 1526 N N . LYS A 1 193 ? -31.319 -9.169 97.951 1.00 74.31 193 LYS A N 1
ATOM 1527 C CA . LYS A 1 193 ? -30.848 -10.548 98.229 1.00 74.31 193 LYS A CA 1
ATOM 1528 C C . LYS A 1 193 ? -31.547 -11.257 99.399 1.00 74.31 193 LYS A C 1
ATOM 1530 O O . LYS A 1 193 ? -31.456 -12.469 99.511 1.00 74.31 193 LYS A O 1
ATOM 1535 N N . ARG A 1 194 ? -32.219 -10.508 100.280 1.00 75.38 194 ARG A N 1
ATOM 1536 C CA . ARG A 1 194 ? -32.977 -11.060 101.413 1.00 75.38 194 ARG A CA 1
ATOM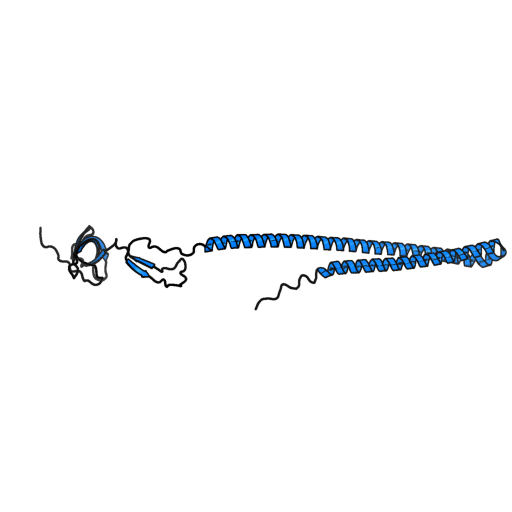 1537 C C . ARG A 1 194 ? -34.297 -11.727 101.012 1.00 75.38 194 ARG A C 1
ATOM 1539 O O . ARG A 1 194 ? -34.884 -12.407 101.842 1.00 75.38 194 ARG A O 1
ATOM 1546 N N . TYR A 1 195 ? -34.786 -11.488 99.794 1.00 76.12 195 TYR A N 1
ATOM 1547 C CA . TYR A 1 195 ? -35.988 -12.139 99.283 1.00 76.12 195 TYR A CA 1
ATOM 1548 C C . TYR A 1 195 ? -35.604 -13.442 98.578 1.00 76.12 195 TYR A C 1
ATOM 1550 O O . TYR A 1 195 ? -34.692 -13.457 97.752 1.00 76.12 195 TYR A O 1
ATOM 1558 N N . LEU A 1 196 ? -36.303 -14.522 98.920 1.00 76.06 196 LEU A N 1
ATOM 1559 C CA . LEU A 1 196 ? -36.172 -15.827 98.277 1.00 76.06 196 LEU A CA 1
ATOM 1560 C C . LEU A 1 196 ? -36.888 -15.769 96.923 1.00 76.06 196 LEU A C 1
ATOM 1562 O O . LEU A 1 196 ? -38.109 -15.854 96.874 1.00 76.06 196 LEU A O 1
ATOM 1566 N N . VAL A 1 197 ? -36.126 -15.554 95.850 1.00 79.06 197 VAL A N 1
ATOM 1567 C CA . VAL A 1 197 ? -36.605 -15.605 94.462 1.00 79.06 197 VAL A CA 1
ATOM 1568 C C . VAL A 1 197 ? -35.650 -16.492 93.676 1.00 79.06 197 VAL A C 1
ATOM 1570 O O . VAL A 1 197 ? -34.439 -16.253 93.687 1.00 79.06 197 VAL A O 1
ATOM 1573 N N . ALA A 1 198 ? -36.186 -17.496 92.995 1.00 80.38 198 ALA A N 1
ATOM 1574 C CA . ALA A 1 198 ? -35.451 -18.440 92.171 1.00 80.38 198 ALA A CA 1
ATOM 1575 C C . ALA A 1 198 ? -35.926 -18.404 90.712 1.00 80.38 198 ALA A C 1
ATOM 1577 O O . ALA A 1 198 ? -37.031 -17.975 90.384 1.00 80.38 198 ALA A O 1
ATOM 1578 N N . VAL A 1 199 ? -35.059 -18.862 89.809 1.00 83.81 199 VAL A N 1
ATOM 1579 C CA . VAL A 1 199 ? -35.450 -19.120 88.419 1.00 83.81 199 VAL A CA 1
ATOM 1580 C C . VAL A 1 199 ? -36.468 -20.262 88.403 1.00 83.81 199 VAL A C 1
ATOM 1582 O O . VAL A 1 199 ? -36.241 -21.298 89.022 1.00 83.81 199 VAL A O 1
ATOM 1585 N N . GLY A 1 200 ? -37.573 -20.070 87.685 1.00 81.44 200 GLY A N 1
ATOM 1586 C CA . GLY A 1 200 ? -38.716 -20.981 87.638 1.00 81.44 200 GLY A CA 1
ATOM 1587 C C . GLY A 1 200 ? -39.879 -20.573 88.544 1.00 81.44 200 GLY A C 1
ATOM 1588 O O . GLY A 1 200 ? -40.974 -21.101 88.366 1.00 81.44 200 GLY A O 1
ATOM 1589 N N . ASP A 1 201 ? -39.684 -19.616 89.458 1.00 81.38 201 ASP A N 1
ATOM 1590 C CA . ASP A 1 201 ? -40.761 -19.148 90.331 1.00 81.38 201 ASP A CA 1
ATOM 1591 C C . ASP A 1 201 ? -41.871 -18.467 89.529 1.00 81.38 201 ASP A C 1
ATOM 1593 O O . ASP A 1 201 ? -41.610 -17.645 88.641 1.00 81.38 201 ASP A O 1
ATOM 1597 N N . ASN A 1 202 ? -43.118 -18.776 89.885 1.00 81.75 202 ASN A N 1
ATOM 1598 C CA . ASN A 1 202 ? -44.289 -18.101 89.342 1.00 81.75 202 ASN A CA 1
ATOM 1599 C C . ASN A 1 202 ? -44.344 -16.654 89.844 1.00 81.75 202 ASN A C 1
ATOM 1601 O O . ASN A 1 202 ? -44.108 -16.367 91.016 1.00 81.75 202 ASN A O 1
ATOM 1605 N N . ALA A 1 203 ? -44.710 -15.737 88.955 1.00 75.00 203 ALA A N 1
ATOM 1606 C CA . ALA A 1 203 ? -44.807 -14.317 89.238 1.00 75.00 203 ALA A CA 1
ATOM 1607 C C . ALA A 1 203 ? -46.168 -13.771 88.798 1.00 75.00 203 ALA A C 1
ATOM 1609 O O . ALA A 1 203 ? -46.555 -13.865 87.631 1.00 75.00 203 ALA A O 1
ATOM 1610 N N . ALA A 1 204 ? -46.868 -13.133 89.734 1.00 78.69 204 ALA A N 1
ATOM 1611 C CA . ALA A 1 204 ? -48.034 -12.313 89.443 1.00 78.69 204 ALA A CA 1
ATOM 1612 C C . ALA A 1 204 ? -47.598 -10.852 89.263 1.00 78.69 204 ALA A C 1
ATOM 1614 O O . ALA A 1 204 ? -47.032 -10.235 90.166 1.00 78.69 204 ALA A O 1
ATOM 1615 N N . ILE A 1 205 ? -47.874 -10.282 88.093 1.00 75.56 205 ILE A N 1
ATOM 1616 C CA . ILE A 1 205 ? -47.519 -8.907 87.747 1.00 75.56 205 ILE A CA 1
ATOM 1617 C C . ILE A 1 205 ? -48.786 -8.060 87.786 1.00 75.56 205 ILE A C 1
ATOM 1619 O O . ILE A 1 205 ? -49.721 -8.272 87.011 1.00 75.56 205 ILE A O 1
ATOM 1623 N N . ARG A 1 206 ? -48.799 -7.061 88.672 1.00 73.31 206 ARG A N 1
ATOM 1624 C CA . ARG A 1 206 ? -49.861 -6.052 88.733 1.00 73.31 206 ARG A CA 1
ATOM 1625 C C . ARG A 1 206 ? -49.301 -4.678 88.401 1.00 73.31 206 ARG A C 1
ATOM 1627 O O . ARG A 1 206 ? -48.368 -4.194 89.042 1.00 73.31 206 ARG A O 1
ATOM 1634 N N . GLY A 1 207 ? -49.872 -4.063 87.372 1.00 65.12 207 GLY A N 1
ATOM 1635 C CA . GLY A 1 207 ? -49.566 -2.699 86.952 1.00 65.12 207 GLY A CA 1
ATOM 1636 C C . GLY A 1 207 ? -50.648 -1.725 87.410 1.00 65.12 207 GLY A C 1
ATOM 1637 O O . GLY A 1 207 ? -51.731 -2.122 87.839 1.00 65.12 207 GLY A O 1
ATOM 1638 N N . LYS A 1 208 ? -50.388 -0.421 87.291 1.00 57.25 208 LYS A N 1
ATOM 1639 C CA . LYS A 1 208 ? -51.447 0.583 87.478 1.00 57.25 208 LYS A CA 1
ATOM 1640 C C . LYS A 1 208 ? -52.520 0.411 86.380 1.00 57.25 208 LYS A C 1
ATOM 1642 O O . LYS A 1 208 ? -52.211 0.034 85.261 1.00 57.25 208 LYS A O 1
ATOM 1647 N N . GLY A 1 209 ? -53.792 0.678 86.682 1.00 58.41 209 GLY A N 1
ATOM 1648 C CA . GLY A 1 209 ? -54.869 0.655 85.674 1.00 58.41 209 GLY A CA 1
ATOM 1649 C C . GLY A 1 209 ? -55.347 -0.739 85.240 1.00 58.41 209 GLY A C 1
ATOM 1650 O O . GLY A 1 209 ? -55.302 -1.062 84.057 1.00 58.41 209 GLY A O 1
ATOM 1651 N N . ASN A 1 210 ? -55.840 -1.544 86.190 1.00 64.06 210 ASN A N 1
ATOM 1652 C CA . ASN A 1 210 ? -56.409 -2.887 85.973 1.00 64.06 210 ASN A CA 1
ATOM 1653 C C . ASN A 1 210 ? -55.514 -3.861 85.183 1.00 64.06 210 ASN A C 1
ATOM 1655 O O . ASN A 1 210 ? -56.022 -4.848 84.664 1.00 64.06 210 ASN A O 1
ATOM 1659 N N . PHE A 1 211 ? -54.201 -3.622 85.098 1.00 68.94 211 PHE A N 1
ATOM 1660 C CA . PHE A 1 211 ? -53.294 -4.537 84.414 1.00 68.94 211 PHE A CA 1
ATOM 1661 C C . PHE A 1 211 ? -52.940 -5.726 85.307 1.00 68.94 211 PHE A C 1
ATOM 1663 O O . PHE A 1 211 ? -52.332 -5.540 86.366 1.00 68.94 211 PHE A O 1
ATOM 1670 N N . HIS A 1 212 ? -53.277 -6.931 84.849 1.00 72.50 212 HIS A N 1
ATOM 1671 C CA . HIS A 1 212 ? -52.956 -8.182 85.531 1.00 72.50 212 HIS A CA 1
ATOM 1672 C C . HIS A 1 212 ? -52.332 -9.159 84.546 1.00 72.50 212 HIS A C 1
ATOM 1674 O O . HIS A 1 212 ? -52.941 -9.485 83.526 1.00 72.50 212 HIS A O 1
ATOM 1680 N N . ALA A 1 213 ? -51.139 -9.646 84.866 1.00 75.44 213 ALA A N 1
ATOM 1681 C CA . ALA A 1 213 ? -50.461 -10.655 84.075 1.00 75.44 213 ALA A CA 1
ATOM 1682 C C . ALA A 1 213 ? -49.802 -11.717 84.958 1.00 75.44 213 ALA A C 1
ATOM 1684 O O . ALA A 1 213 ? -49.463 -11.453 86.113 1.00 75.44 213 ALA A O 1
ATOM 1685 N N . SER A 1 214 ? -49.624 -12.912 84.409 1.00 78.19 214 SER A N 1
ATOM 1686 C CA . SER A 1 214 ? -48.880 -14.004 85.031 1.00 78.19 214 SER A CA 1
ATOM 1687 C C . SER A 1 214 ? -47.637 -14.321 84.206 1.00 78.19 214 SER A C 1
ATOM 1689 O O . SER A 1 214 ? -47.588 -14.115 82.988 1.00 78.19 214 SER A O 1
ATOM 1691 N N . GLY A 1 215 ? -46.601 -14.795 84.881 1.00 82.50 215 GLY A N 1
ATOM 1692 C CA . GLY A 1 215 ? -45.340 -15.157 84.264 1.00 82.50 215 GLY A CA 1
ATOM 1693 C C . GLY A 1 215 ? -44.492 -16.005 85.193 1.00 82.50 215 GLY A C 1
ATOM 1694 O O . GLY A 1 215 ? -44.942 -16.404 86.264 1.00 82.50 215 GLY A O 1
ATOM 1695 N N . PHE A 1 216 ? -43.253 -16.246 84.793 1.00 80.88 216 PHE A N 1
ATOM 1696 C CA . PHE A 1 216 ? -42.273 -16.927 85.631 1.00 80.88 216 PHE A CA 1
ATOM 1697 C C . PHE A 1 216 ? -40.894 -16.295 85.475 1.00 80.88 216 PHE A C 1
ATOM 1699 O O . PHE A 1 216 ? -40.573 -15.692 84.444 1.00 80.88 216 PHE A O 1
ATOM 1706 N N . VAL A 1 217 ? -40.079 -16.397 86.520 1.00 81.94 217 VAL A N 1
ATOM 1707 C CA . VAL A 1 217 ? -38.709 -15.880 86.521 1.00 81.94 217 VAL A CA 1
ATOM 1708 C C . VAL A 1 217 ? -37.854 -16.759 85.615 1.00 81.94 217 VAL A C 1
ATOM 1710 O O . VAL A 1 217 ? -37.684 -17.945 85.875 1.00 81.94 217 VAL A O 1
ATOM 1713 N N . THR A 1 218 ? -37.288 -16.190 84.556 1.00 84.94 218 THR A N 1
ATOM 1714 C CA . THR A 1 218 ? -36.408 -16.922 83.632 1.00 84.94 218 THR A CA 1
ATOM 1715 C C . THR A 1 218 ? -34.936 -16.734 83.955 1.00 84.94 218 THR A C 1
ATOM 1717 O O . THR A 1 218 ? -34.135 -17.629 83.711 1.00 84.94 218 THR A O 1
ATOM 1720 N N . GLU A 1 219 ? -34.558 -15.564 84.471 1.00 88.31 219 GLU A N 1
ATOM 1721 C CA . GLU A 1 219 ? -33.160 -15.213 84.737 1.00 88.31 219 GLU A CA 1
ATOM 1722 C C . GLU A 1 219 ? -33.074 -14.287 85.955 1.00 88.31 219 GLU A C 1
ATOM 1724 O O . GLU A 1 219 ? -33.964 -13.463 86.176 1.00 88.31 219 GLU A O 1
ATOM 1729 N N . ILE A 1 220 ? -31.985 -14.384 86.720 1.00 83.75 220 ILE A N 1
ATOM 1730 C CA . ILE A 1 220 ? -31.658 -13.462 87.814 1.00 83.75 220 ILE A CA 1
ATOM 1731 C C . ILE A 1 220 ? -30.226 -12.980 87.598 1.00 83.75 220 ILE A C 1
ATOM 1733 O O . ILE A 1 220 ? -29.298 -13.783 87.588 1.00 83.75 220 ILE A O 1
ATOM 1737 N N . ASN A 1 221 ? -30.058 -11.669 87.439 1.00 86.88 221 ASN A N 1
ATOM 1738 C CA . ASN A 1 221 ? -28.767 -11.032 87.192 1.00 86.88 221 ASN A CA 1
ATOM 1739 C C . ASN A 1 221 ? -28.402 -10.064 88.324 1.00 86.88 221 ASN A C 1
ATOM 1741 O O . ASN A 1 221 ? -29.281 -9.478 88.959 1.00 86.88 221 ASN A O 1
ATOM 1745 N N . ASP A 1 222 ? -27.107 -9.845 88.548 1.00 81.19 222 ASP A N 1
ATOM 1746 C CA . ASP A 1 222 ? -26.639 -8.787 89.445 1.00 81.19 222 ASP A CA 1
ATOM 1747 C C . ASP A 1 222 ? -26.929 -7.398 88.845 1.00 81.19 222 ASP A C 1
ATOM 1749 O O . ASP A 1 222 ? -26.775 -7.156 87.646 1.00 81.19 22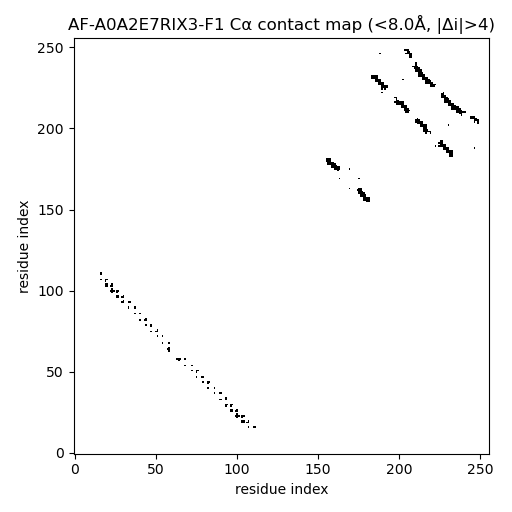2 ASP A O 1
ATOM 1753 N N . SER A 1 223 ? -27.345 -6.457 89.692 1.00 78.00 223 SER A N 1
ATOM 1754 C CA . SER A 1 223 ? -27.626 -5.065 89.334 1.00 78.00 223 SER A CA 1
ATOM 1755 C C . SER A 1 223 ? -26.962 -4.116 90.328 1.00 78.00 223 SER A C 1
ATOM 1757 O O . SER A 1 223 ? -26.684 -4.476 91.470 1.00 78.00 223 SER A O 1
ATOM 1759 N N . LYS A 1 224 ? -26.734 -2.861 89.923 1.00 70.44 224 LYS A N 1
ATOM 1760 C CA . LYS A 1 224 ? -26.028 -1.851 90.737 1.00 70.44 224 LYS A CA 1
ATOM 1761 C C . LYS A 1 224 ? -26.615 -1.664 92.147 1.00 70.44 224 LYS A C 1
ATOM 1763 O O . LYS A 1 224 ? -25.881 -1.280 93.047 1.00 70.44 224 LYS A O 1
ATOM 1768 N N . ASN A 1 225 ? -27.904 -1.965 92.338 1.00 67.06 225 ASN A N 1
ATOM 1769 C CA . ASN A 1 225 ? -28.632 -1.780 93.598 1.00 67.06 225 ASN A CA 1
ATOM 1770 C C . ASN A 1 225 ? -29.223 -3.086 94.180 1.00 67.06 225 ASN A C 1
ATOM 1772 O O . ASN A 1 225 ? -30.114 -3.019 95.027 1.00 67.06 225 ASN A O 1
ATOM 1776 N N . GLY A 1 226 ? -28.780 -4.268 93.730 1.00 78.25 226 GLY A N 1
ATOM 1777 C CA . GLY A 1 226 ? -29.317 -5.553 94.195 1.00 78.25 226 GLY A CA 1
ATOM 1778 C C . GLY A 1 226 ? -29.311 -6.635 93.117 1.00 78.25 226 GLY A C 1
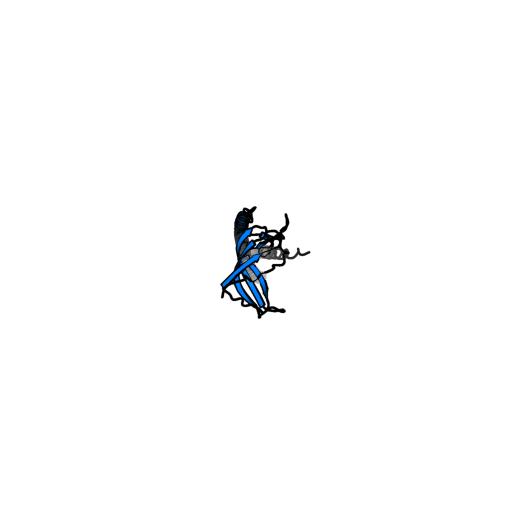ATOM 1779 O O . GLY A 1 226 ? -28.373 -6.727 92.336 1.00 78.25 226 GLY A O 1
ATOM 1780 N N . LEU A 1 227 ? -30.363 -7.448 93.076 1.00 80.31 227 LEU A N 1
ATOM 1781 C CA . LEU A 1 227 ? -30.606 -8.437 92.026 1.00 80.31 227 LEU A CA 1
ATOM 1782 C C . LEU A 1 227 ? -31.704 -7.937 91.080 1.00 80.31 227 LEU A C 1
ATOM 1784 O O . LEU A 1 227 ? -32.556 -7.138 91.470 1.00 80.31 227 LEU A O 1
ATOM 1788 N N . LEU A 1 228 ? -31.680 -8.394 89.832 1.00 82.31 228 LEU A N 1
ATOM 1789 C CA . LEU A 1 228 ? -32.668 -8.092 88.803 1.00 82.31 228 LEU A CA 1
ATOM 1790 C C . LEU A 1 228 ? -33.215 -9.401 88.236 1.00 82.31 228 LEU A C 1
ATOM 1792 O O . LEU A 1 228 ? -32.501 -10.117 87.536 1.00 82.31 228 LEU A O 1
ATOM 1796 N N . ALA A 1 229 ? -34.477 -9.701 88.529 1.00 80.81 229 ALA A N 1
ATOM 1797 C CA . ALA A 1 229 ? -35.181 -10.828 87.933 1.00 80.81 229 ALA A CA 1
ATOM 1798 C C . ALA A 1 229 ? -35.764 -10.417 86.579 1.00 80.81 229 ALA A C 1
ATOM 1800 O O . ALA A 1 229 ? -36.413 -9.375 86.462 1.00 80.81 229 ALA A O 1
ATOM 1801 N N . LYS A 1 230 ? -35.566 -11.252 85.564 1.00 83.31 230 LYS A N 1
ATOM 1802 C CA . LYS A 1 230 ? -36.282 -11.193 84.292 1.00 83.31 230 LYS A CA 1
ATOM 1803 C C . LYS A 1 230 ? -37.450 -12.162 84.367 1.00 83.31 230 LYS A C 1
ATOM 1805 O O . LYS A 1 230 ? -37.250 -13.359 84.555 1.00 83.31 230 LYS A O 1
ATOM 1810 N N . ILE A 1 231 ? -38.655 -11.628 84.240 1.00 79.81 231 ILE A N 1
ATOM 1811 C CA . ILE A 1 231 ? -39.906 -12.376 84.310 1.00 79.81 231 ILE A CA 1
ATOM 1812 C C . ILE A 1 231 ? -40.482 -12.431 82.906 1.00 79.81 231 ILE A C 1
ATOM 1814 O O . ILE A 1 231 ? -40.789 -11.386 82.332 1.00 79.81 231 ILE A O 1
ATOM 1818 N N . ASN A 1 232 ? -40.625 -13.629 82.351 1.00 79.69 232 ASN A N 1
ATOM 1819 C CA . ASN A 1 232 ? -41.292 -13.805 81.068 1.00 79.69 232 ASN A CA 1
ATOM 1820 C C . ASN A 1 232 ? -42.805 -13.815 81.290 1.00 79.69 232 ASN A C 1
ATOM 1822 O O . ASN A 1 232 ? -43.295 -14.567 82.134 1.00 79.69 232 ASN A O 1
ATOM 1826 N N . VAL A 1 233 ? -43.537 -12.961 80.577 1.00 75.19 233 VAL A N 1
ATOM 1827 C CA . VAL A 1 233 ? -44.990 -12.840 80.734 1.00 75.19 233 VAL A CA 1
ATOM 1828 C C . VAL A 1 233 ? -45.664 -13.875 79.843 1.00 75.19 233 VAL A C 1
ATOM 1830 O O . VAL A 1 233 ? -45.465 -13.862 78.632 1.00 75.19 233 VAL A O 1
ATOM 1833 N N . MET A 1 234 ? -46.461 -14.764 80.436 1.00 71.81 234 MET A N 1
ATOM 1834 C CA . MET A 1 234 ? -47.180 -15.803 79.696 1.00 71.81 234 MET A CA 1
ATOM 1835 C C . MET A 1 234 ? -48.596 -15.373 79.327 1.00 71.81 234 MET A C 1
ATOM 1837 O O . MET A 1 234 ? -49.012 -15.559 78.188 1.00 71.81 234 MET A O 1
ATOM 1841 N N . GLU A 1 235 ? -49.333 -14.776 80.268 1.00 68.38 235 GLU A N 1
ATOM 1842 C CA . GLU A 1 235 ? -50.743 -14.436 80.060 1.00 68.38 235 GLU A CA 1
ATOM 1843 C C . GLU A 1 235 ? -51.072 -13.049 80.609 1.00 68.38 235 GLU A C 1
ATOM 1845 O O . GLU A 1 235 ? -50.784 -12.724 81.763 1.00 68.38 235 GLU A O 1
ATOM 1850 N N . VAL A 1 236 ? -51.730 -12.229 79.788 1.00 65.38 236 VAL A N 1
ATOM 1851 C CA . VAL A 1 236 ? -52.290 -10.934 80.191 1.00 65.38 236 VAL A CA 1
ATOM 1852 C C . VAL A 1 236 ? -53.795 -11.103 80.354 1.00 65.38 236 VAL A C 1
ATOM 1854 O O . VAL A 1 236 ? -54.519 -11.313 79.387 1.00 65.38 236 VAL A O 1
ATOM 1857 N N . HIS A 1 237 ? -54.267 -11.003 81.591 1.00 62.50 237 HIS A N 1
ATOM 1858 C CA . HIS A 1 237 ? -55.659 -11.254 81.962 1.00 62.50 237 HIS A CA 1
ATOM 1859 C C . HIS A 1 237 ? -56.530 -10.000 81.811 1.00 62.50 237 HIS A C 1
ATOM 1861 O O . HIS A 1 237 ? -57.745 -10.093 81.668 1.00 62.50 237 HIS A O 1
ATOM 1867 N N . SER A 1 238 ? -55.931 -8.806 81.889 1.00 59.47 238 SER A N 1
ATOM 1868 C CA . SER A 1 238 ? -56.617 -7.520 81.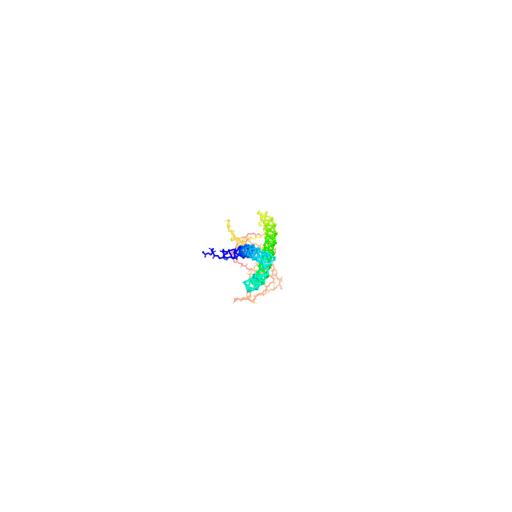701 1.00 59.47 238 SER A CA 1
ATOM 1869 C C . SER A 1 238 ? -55.616 -6.371 81.511 1.00 59.47 238 SER A C 1
ATOM 1871 O O . SER A 1 238 ? -54.493 -6.441 82.008 1.00 59.47 238 SER A O 1
ATOM 1873 N N . GLY A 1 239 ? -56.025 -5.309 80.800 1.00 53.34 239 GLY A N 1
ATOM 1874 C CA . GLY A 1 239 ? -55.254 -4.069 80.594 1.00 53.34 239 GLY A CA 1
ATOM 1875 C C . GLY A 1 239 ? -54.441 -3.995 79.287 1.00 53.34 239 GLY A C 1
ATOM 1876 O O . GLY A 1 239 ? -54.140 -5.004 78.658 1.00 53.34 239 GLY A O 1
ATOM 1877 N N . ARG A 1 240 ? -54.086 -2.769 78.869 1.00 48.78 240 ARG A N 1
ATOM 1878 C CA . ARG A 1 240 ? -53.202 -2.467 77.722 1.00 48.78 240 ARG A CA 1
ATOM 1879 C C . ARG A 1 240 ? -51.893 -1.898 78.274 1.00 48.78 240 ARG A C 1
ATOM 1881 O O . ARG A 1 240 ? -51.934 -0.970 79.079 1.00 48.78 240 ARG A O 1
ATOM 1888 N N . ILE A 1 241 ? -50.746 -2.445 77.877 1.00 45.66 241 ILE A N 1
ATOM 1889 C CA . ILE A 1 241 ? -49.447 -2.056 78.447 1.00 45.66 241 ILE A CA 1
ATOM 1890 C C . ILE A 1 241 ? -49.086 -0.642 77.983 1.00 45.66 241 ILE A C 1
ATOM 1892 O O . ILE A 1 241 ? -48.864 -0.403 76.799 1.00 45.66 241 ILE A O 1
ATOM 1896 N N . GLN A 1 242 ? -49.018 0.302 78.923 1.00 41.34 242 GLN A N 1
ATOM 1897 C CA . GLN A 1 242 ? -48.422 1.620 78.708 1.00 41.34 242 GLN A CA 1
ATOM 1898 C C . GLN A 1 242 ? -47.075 1.676 79.432 1.00 41.34 242 GLN A C 1
ATOM 1900 O O . GLN A 1 242 ? -46.977 1.374 80.619 1.00 41.34 242 GLN A O 1
ATOM 1905 N N . ASN A 1 243 ? -46.038 2.082 78.700 1.00 36.12 243 ASN A N 1
ATOM 1906 C CA . ASN A 1 243 ? -44.607 1.927 79.002 1.00 36.12 243 ASN A CA 1
ATOM 1907 C C . ASN A 1 243 ? -44.060 2.709 80.230 1.00 36.12 243 ASN A C 1
ATOM 1909 O O . ASN A 1 243 ? -42.879 3.041 80.277 1.00 36.12 243 ASN A O 1
ATOM 1913 N N . LYS A 1 244 ? -44.892 3.071 81.218 1.00 32.00 244 LYS A N 1
ATOM 1914 C CA . LYS A 1 244 ? -44.506 3.913 82.370 1.00 32.00 244 LYS A CA 1
ATOM 1915 C C . LYS A 1 244 ? -45.181 3.517 83.688 1.00 32.00 244 LYS A C 1
ATOM 1917 O O . LYS A 1 244 ? -45.689 4.384 84.400 1.00 32.00 244 LYS A O 1
ATOM 1922 N N . MET A 1 245 ? -45.218 2.233 84.043 1.00 35.44 245 MET A N 1
ATOM 1923 C CA . MET A 1 245 ? -45.870 1.813 85.290 1.00 35.44 245 MET A CA 1
ATOM 1924 C C . MET A 1 245 ? -44.906 1.139 86.275 1.00 35.44 245 MET A C 1
ATOM 1926 O O . MET A 1 245 ? -44.299 0.131 85.926 1.00 35.44 245 MET A O 1
ATOM 1930 N N . PRO A 1 246 ? -44.761 1.669 87.508 1.00 34.06 246 PRO A N 1
ATOM 1931 C CA . PRO A 1 246 ? -44.025 0.988 88.566 1.00 34.06 246 PRO A CA 1
ATOM 1932 C C . PRO A 1 246 ? -44.843 -0.206 89.080 1.00 34.06 246 PRO A C 1
ATOM 1934 O O . PRO A 1 246 ? -46.015 -0.049 89.428 1.00 34.06 246 PRO A O 1
ATOM 1937 N N . VAL A 1 247 ? -44.217 -1.384 89.109 1.00 39.03 247 VAL A N 1
ATOM 1938 C CA . VAL A 1 247 ? -44.794 -2.645 89.602 1.00 39.03 247 VAL A CA 1
ATOM 1939 C C . VAL A 1 247 ? -44.620 -2.714 91.123 1.00 39.03 247 VAL A C 1
ATOM 1941 O O . VAL A 1 247 ? -43.522 -2.486 91.627 1.00 39.03 247 VAL A O 1
ATOM 1944 N N . GLN A 1 248 ? -45.692 -3.022 91.856 1.00 35.38 248 GLN A N 1
ATOM 1945 C CA . GLN A 1 248 ? -45.636 -3.385 93.278 1.00 35.38 248 GLN A CA 1
ATOM 1946 C C . GLN A 1 248 ? -45.939 -4.879 93.413 1.00 35.38 248 GLN A C 1
ATOM 1948 O O . GLN A 1 248 ? -46.947 -5.350 92.890 1.00 35.38 248 GLN A O 1
ATOM 1953 N N . VAL A 1 249 ? -45.064 -5.610 94.106 1.00 36.44 249 VAL A N 1
ATOM 1954 C CA . VAL A 1 249 ? -45.236 -7.037 94.414 1.00 36.44 249 VAL A CA 1
ATOM 1955 C C . VAL A 1 249 ? -45.625 -7.158 95.885 1.00 36.44 249 VAL A C 1
ATOM 1957 O O . VAL A 1 249 ? -44.931 -6.616 96.745 1.00 36.44 249 VAL A O 1
ATOM 1960 N N . PHE A 1 250 ? -46.726 -7.852 96.169 1.00 31.72 250 PHE A N 1
ATOM 1961 C CA . PHE A 1 250 ? -47.085 -8.269 97.524 1.00 31.72 250 PHE A CA 1
ATOM 1962 C C . PHE A 1 250 ? -46.583 -9.705 97.730 1.00 31.72 250 PHE A C 1
ATOM 1964 O O . PHE A 1 250 ? -46.821 -10.531 96.848 1.00 31.72 250 PHE A O 1
ATOM 1971 N N . PRO A 1 251 ? -45.890 -10.024 98.836 1.00 31.31 251 PRO A N 1
ATOM 1972 C CA . PRO A 1 251 ? -45.665 -11.415 99.207 1.00 31.31 251 PRO A CA 1
ATOM 1973 C C . PRO A 1 251 ? -47.012 -12.043 99.592 1.00 31.31 251 PRO A C 1
ATOM 1975 O O . PRO A 1 251 ? -47.764 -11.442 100.359 1.00 31.31 251 PRO A O 1
ATOM 1978 N N . GLU A 1 252 ? -47.339 -13.215 99.043 1.00 34.59 252 GLU A N 1
ATOM 1979 C CA . GLU A 1 252 ? -48.498 -13.983 99.510 1.00 34.59 252 GLU A CA 1
ATOM 1980 C C . GLU A 1 252 ? -48.255 -14.480 100.944 1.00 34.59 252 GLU A C 1
ATOM 1982 O O . GLU A 1 252 ? -47.208 -15.046 101.263 1.00 34.59 252 GLU A O 1
ATOM 1987 N N . GLU A 1 253 ? -49.228 -14.219 101.818 1.00 32.94 253 GLU A N 1
ATOM 1988 C CA . GLU A 1 253 ? -49.312 -14.750 103.176 1.00 32.94 253 GLU A CA 1
ATOM 1989 C C . GLU A 1 253 ? -49.814 -16.211 103.159 1.00 32.94 253 GLU A C 1
ATOM 1991 O O . GLU A 1 253 ? -50.875 -16.487 102.606 1.00 32.94 253 GLU A O 1
ATOM 1996 N N . GLY A 1 254 ? -49.094 -17.113 103.847 1.00 29.94 254 GLY A N 1
ATOM 1997 C CA . GLY A 1 254 ? -49.533 -18.469 104.247 1.00 29.94 254 GLY A CA 1
ATOM 1998 C C . GLY A 1 254 ? -49.289 -19.569 103.195 1.00 29.94 254 GLY A C 1
ATOM 1999 O O . GLY A 1 254 ? -49.681 -19.425 102.050 1.00 29.94 254 GLY A O 1
ATOM 2000 N N . SER A 1 255 ? -48.709 -20.743 103.485 1.00 28.73 255 SER A N 1
ATOM 2001 C CA . SER A 1 255 ? -48.813 -21.555 104.708 1.00 28.73 255 SER A CA 1
ATOM 2002 C C . SER A 1 255 ? -47.621 -22.527 104.850 1.00 28.73 255 SER A C 1
ATOM 2004 O O . SER A 1 255 ? -47.350 -23.271 103.912 1.00 28.73 255 SER A O 1
ATOM 2006 N N . TYR A 1 256 ? -47.039 -22.539 106.061 1.00 39.19 256 TYR A N 1
ATOM 2007 C CA . TYR A 1 256 ? -46.038 -23.438 106.683 1.00 39.19 256 TYR A CA 1
ATOM 2008 C C . TYR A 1 256 ? -44.611 -23.496 106.124 1.00 39.19 256 TYR A C 1
ATOM 2010 O O . TYR A 1 256 ? -44.381 -24.125 105.072 1.00 39.19 256 TYR A O 1
#

Sequence (256 aa):
RATDSTRSADDSRGSTATEATLLATQHRDAAAKVAERITWLDDQVETCQEWVTLYEERISEDPNMRLAYETPLAALHKRMRTLASDKENLQKSARQEIASALSMESLTETIRRNESERTLESDMSLNRLESEIEDTKTQVKHHADFENIPFVSPWAGEVTQFDAKVGSVIPAQSEFLKLRSDSSLFVLLPFQKRYLVAVGDNAAIRGKGNFHASGFVTEINDSKNGLLAKINVMEVHSGRIQNKMPVQVFPEEGSY

Foldseek 3Di:
DDDDDDPDDPVVLVPLLVVLLVLLVVLVVVLVVLVVVLVVLVVVLVVLVVVLVVQVVVCVVPVVCCVVCVVVNVVSVVVNVVSVVVSVVSVVVSVVSNVSSVVSVVVSVVSVVVVVVVVVVVVVVVVVVVVVVVVVVVVVVVVVVCPDDDDDDPDDFDWPAAQDDVPDDDPPPDPRTDGDDPQWDKDKDFDAPVDDADFFAKDWWDWPDPWTWIWTFHDWDDDPVHIITITTTDDTPDDDDDPDTDTDDDDDDDDD

Mean predicted aligned error: 20.48 Å

pLDDT: mean 73.54, std 16.33, range [28.73, 94.75]

Radius of gyration: 58.69 Å; Cα contacts (8 Å, |Δi|>4): 227; chains: 1; bounding box: 101×43×165 Å

Nearest PDB structures (foldseek):
  4tko-assembly1_B  TM=3.844E-01  e=1.535E-06  Aquifex aeolicus VF5
  4mh6-assembly1_A  TM=4.672E-01  e=6.747E-02  Vibrio parahaemolyticus RIMD 2210633
  5xg2-assembly1_A  TM=6.812E-01  e=1.577E+00  Pyrococcus yayanosii CH1
  2b5u-assembly2_C  TM=2.352E-01  e=5.516E-01  Escherichia coli
  3zx6-assembly1_B  TM=3.771E-01  e=7.394E+00  Archaeoglobus fulgidus DSM 4304

Solvent-accessible surface area (backbone atoms only — not comparable to full-atom values): 15094 Å² total; per-residue (Å²): 142,89,86,90,88,81,90,75,73,66,78,68,59,67,46,55,48,52,49,32,51,51,53,23,49,52,26,49,55,52,29,50,55,44,52,54,51,44,53,54,48,49,54,52,43,50,53,45,50,54,53,46,50,54,51,52,51,50,27,71,77,38,66,81,46,40,78,73,43,51,62,58,47,54,50,43,58,49,49,44,52,50,49,52,51,53,44,53,52,47,52,55,50,32,54,51,32,48,52,51,21,54,51,30,50,55,49,32,54,50,51,54,48,54,52,53,51,52,51,52,54,48,52,55,50,48,54,49,51,52,48,52,49,51,53,48,52,51,54,51,50,67,62,59,72,69,75,78,80,82,88,71,80,94,66,84,52,51,78,77,42,77,71,78,54,96,91,59,88,76,60,99,85,60,86,39,68,41,73,42,64,74,90,68,52,66,48,80,45,78,46,55,86,89,57,96,79,56,72,68,40,80,40,76,46,42,45,72,77,74,22,34,33,38,28,30,24,73,42,77,42,86,46,102,88,37,34,32,34,36,28,42,56,78,45,76,80,38,65,79,96,62,102,80,62,79,72,66,81,79,84,84,81,84,84,136

Secondary structure (DSSP, 8-state):
-----SSSSSTTTHHHHHHHHHHHHHHHHHHHHHHHHHHHHHHHHHHHHHHHHHHHHHHHH-GGGHHHHHHHHHHHHHHHHHHHHHHHHHHHHHHHHHHHHHHHHHHHHHHHHHHHHHHHHHHHHHHHHHHHHHHHHHHHHHHHT--------SS--EEEEE---TT----TT---EEEE-TT--EEEEEE-TTS---TT-EEEEE-SSS-EEEEEEEEEEEETTEEEEEEEEEEEEE----S------PPPP---